Protein 8CQU (pdb70)

Foldseek 3Di:
DVVVLQQQADAFLDFDQDADDPVLVVLLVVLLVPFDDPPSLQFKDKDKDQDLVLQCQLQQLAPHLRVSSSRFRIKIWMKGQCVSDVVRLVRSVRSLVSSQSSLSVVQKHKHKAFQPPGGGPVRHRSQVSNCVSPVPDPRIGTGTMIGMHHHPDGDHGDDCVPPPCLPDAPPDNPHD/DDPQQFDPDADDPVLVVLLVVLLVPFDDDVSLSFKDKDKDQDLVLLVQLQQLAQPRHSLSNRFNIKIWIKGQCVSDVVSLVRSVRSLVSSQVSLVVVQKHKDKAFQVPHAGVVRHRSQVSVCVSPVNDPSIGTGTMIGMHNGCDDDCVVDEPPDVPYD

B-factor: mean 38.45, std 13.47, range [18.89, 110.5]

Nearest PDB structures (foldseek):
  8cqu-assembly1_A  TM=1.006E+00  e=5.888E-38  Bacteroides thetaiotaomicron
  8cqu-assembly1_B  TM=9.631E-01  e=1.155E-28  Bacteroides thetaiotaomicron
  5j6c-assembly1_B  TM=9.805E-01  e=7.944E-24  Clostridioides difficile R20291
  3m5k-assembly1_B  TM=9.342E-01  e=1.193E-17  Parabacteroides distasonis ATCC 8503
  4eo3-assembly1_B  TM=7.767E-01  e=7.429E-12  Thermotoga maritima

Organism: Bacteroides thetaiotaomicron (strain ATCC 29148 / DSM 2079 / JCM 5827 / CCUG 10774 / NCTC 10582 / VPI-5482 / E50) (NCBI:txid226186)

Solvent-accessible surface area: 15435 Å² total; per-residue (Å²): 125,11,48,96,30,6,50,75,23,55,27,2,118,127,26,53,149,93,146,24,75,148,116,26,27,52,22,0,16,83,2,1,8,97,6,72,19,27,114,223,42,27,2,0,26,0,0,4,0,77,60,132,107,54,0,102,57,0,2,91,0,31,128,150,65,0,46,26,0,33,95,1,14,4,0,1,0,0,0,0,43,42,167,40,4,77,1,27,15,2,1,0,0,8,0,0,0,33,0,8,10,40,0,29,86,58,44,1,3,8,4,45,4,14,0,39,89,36,111,16,71,122,50,72,57,0,30,87,46,0,9,63,24,0,93,6,44,147,123,15,70,1,0,0,0,0,0,0,0,36,68,42,80,158,71,165,76,55,82,56,149,122,14,54,102,112,27,16,13,51,40,106,67,52,8,219,275,78,172,137,76,6,54,146,100,149,28,77,139,108,26,21,45,23,0,21,60,1,0,2,10,6,29,19,31,175,180,40,20,2,0,33,0,0,4,0,72,66,123,111,63,0,101,73,0,4,98,0,94,100,133,54,5,49,71,0,30,22,0,22,6,0,2,0,0,0,0,42,44,174,47,11,66,2,22,16,3,3,0,0,8,0,0,3,1,0,28,45,7,0,105,58,52,52,1,3,36,29,49,5,26,1,35,85,68,107,11,81,130,47,78,48,0,24,94,37,0,16,56,31,1,97,9,42,154,132,9,71,1,0,0,0,0,0,0,0,32,124,56,227,53,52,110,124,32,24,22,85,27,48,43,62,30,219

Radius of gyration: 19.74 Å; Cα contacts (8 Å, |Δi|>4): 738; chains: 2; bounding box: 49×61×51 Å

InterPro domains:
  IPR000415 Nitroreductase-like [G3DSA:3.40.109.10] (6-175)
  IPR000415 Nitroreductase-like [SSF55469] (1-171)
  IPR029479 Nitroreductase [PF00881] (8-74)
  IPR050627 Nitroreductase/BluB [PTHR23026] (2-160)

Sequence (334 aa):
NFSELIKNRRSMRKFTDEELTQDEVVALMKAALMSPSSKRSNSWQQFVVVDDKEKLKELSHCKEQASSFIADAALAIVVMADPLASDVWIEDASIASIMIQLQAEDLGLGSCWVQVRERFTATGMPSDEFVHGILDIPLQLQILSVIAIGHKGMERKPFNEEHLQWEKIHINKFGGKRSMRKFTDEELTQDEVVALMKAALMSPSSKRSNSWQFVVVDDKEKLKELSHCKEQASSFIADAALAIVVMADPLASDVWIEDASIASIMIQLQAEDLGLGSCWVQVRERFTATGMPSDEFVHGILDIPLQLQILSVIAIGHKGHLQWEKIHINKFGGK

Structure (mmCIF, N/CA/C/O backbone):
data_8CQU
#
_entry.id   8CQU
#
_cell.length_a   46.009
_cell.length_b   69.426
_cell.length_c   47.790
_cell.angle_alpha   90.000
_cell.angle_beta   98.734
_cell.angle_gamma   90.000
#
_symmetry.space_group_name_H-M   'P 1 21 1'
#
loop_
_entity.id
_entity.type
_entity.pdbx_description
1 polymer 'Putative NADH dehydrogenase/NAD(P)H nitroreductase'
2 non-polymer 'CITRIC ACID'
3 non-polymer 'TERTIARY-BUTYL ALCOHOL'
4 water water
#
loop_
_atom_site.group_PDB
_atom_site.id
_atom_site.type_symbol
_atom_site.label_atom_id
_atom_site.label_alt_id
_atom_site.label_comp_id
_atom_site.label_asym_id
_atom_site.label_entity_id
_atom_site.label_seq_id
_atom_site.pdbx_PDB_ins_code
_atom_site.Cartn_x
_atom_site.Cartn_y
_atom_site.Cartn_z
_atom_site.occupancy
_atom_site.B_iso_or_equiv
_atom_site.auth_seq_id
_atom_site.auth_comp_id
_atom_site.auth_asym_id
_atom_site.auth_atom_id
_atom_site.pdbx_PDB_model_num
ATOM 1 N N . ASN A 1 5 ? -4.740 -20.628 11.111 1.000 83.050 5 ASN A N 1
ATOM 2 C CA . ASN A 1 5 ? -4.129 -19.650 12.052 1.000 77.496 5 ASN A CA 1
ATOM 3 C C . ASN A 1 5 ? -3.389 -18.589 11.224 1.000 72.982 5 ASN A C 1
ATOM 4 O O . ASN A 1 5 ? -4.025 -17.618 10.811 1.000 59.023 5 ASN A O 1
ATOM 15 N N . PHE A 1 6 ? -2.088 -18.816 10.934 1.000 55.354 6 PHE A N 1
ATOM 16 C CA . PHE A 1 6 ? -1.176 -17.739 10.564 1.000 54.119 6 PHE A CA 1
ATOM 17 C C . PHE A 1 6 ? -1.614 -17.126 9.230 1.000 45.805 6 PHE A C 1
ATOM 18 O O . PHE A 1 6 ? -1.707 -15.896 9.093 1.000 45.032 6 PHE A O 1
ATOM 35 N N . SER A 1 7 ? -1.845 -18.046 8.296 1.000 43.737 7 SER A N 1
ATOM 36 C CA . SER A 1 7 ? -2.562 -17.873 7.044 1.000 52.125 7 SER A CA 1
ATOM 37 C C . SER A 1 7 ? -3.702 -16.845 7.117 1.000 53.837 7 SER A C 1
ATOM 38 O O . SER A 1 7 ? -3.777 -16.006 6.238 1.000 48.879 7 SER A O 1
ATOM 46 N N . GLU A 1 8 ? -4.590 -16.912 8.134 1.000 52.649 8 GLU A N 1
ATOM 47 C CA . GLU A 1 8 ? -5.733 -15.998 8.255 1.000 58.516 8 GLU A CA 1
ATOM 48 C C . GLU A 1 8 ? -5.333 -14.727 9.013 1.000 47.151 8 GLU A C 1
ATOM 49 O O . GLU A 1 8 ? -5.893 -13.658 8.773 1.000 49.253 8 GLU A O 1
ATOM 61 N N . LEU A 1 9 ? -4.382 -14.868 9.931 1.000 41.586 9 LEU A N 1
ATOM 62 C CA . LEU A 1 9 ? -3.690 -13.759 10.574 1.000 41.798 9 LEU A CA 1
ATOM 63 C C . LEU A 1 9 ? -3.233 -12.719 9.550 1.000 45.820 9 LEU A C 1
ATOM 64 O O . LEU A 1 9 ? -3.634 -11.562 9.669 1.000 41.367 9 LEU A O 1
ATOM 80 N N . ILE A 1 10 ? -2.411 -13.130 8.568 1.000 39.767 10 ILE A N 1
ATOM 81 C CA . ILE A 1 10 ? -1.833 -12.180 7.594 1.000 43.748 10 ILE A CA 1
ATOM 82 C C . ILE A 1 10 ? -2.825 -11.678 6.531 1.000 45.321 10 ILE A C 1
ATOM 83 O O . ILE A 1 10 ? -2.638 -10.590 5.963 1.000 39.910 10 ILE A O 1
ATOM 99 N N . LYS A 1 11 ? -3.847 -12.506 6.205 1.000 49.210 11 LYS A N 1
ATOM 100 C CA . LYS A 1 11 ? -4.933 -12.107 5.309 1.000 51.151 11 LYS A CA 1
ATOM 101 C C . LYS A 1 11 ? -5.713 -10.937 5.921 1.000 43.607 11 LYS A C 1
ATOM 102 O O . LYS A 1 11 ? -5.964 -9.921 5.272 1.000 43.130 11 LYS A O 1
ATOM 121 N N . ASN A 1 12 ? -6.062 -11.097 7.194 1.000 43.750 12 ASN A N 1
ATOM 122 C CA . ASN A 1 12 ? -6.884 -10.156 7.928 1.000 45.790 12 ASN A CA 1
ATOM 123 C C . ASN A 1 12 ? -6.119 -8.977 8.490 1.000 43.348 12 ASN A C 1
ATOM 124 O O . ASN A 1 12 ? -6.800 -8.053 8.922 1.000 44.967 12 ASN A O 1
ATOM 135 N N . ARG A 1 13 ? -4.769 -9.023 8.591 1.000 47.365 13 ARG A N 1
ATOM 136 C CA . ARG A 1 13 ? -4.017 -7.944 9.217 1.000 45.743 13 ARG A CA 1
ATOM 137 C C . ARG A 1 13 ? -3.993 -6.735 8.269 1.000 43.241 13 ARG A C 1
ATOM 138 O O . ARG A 1 13 ? -3.573 -6.828 7.124 1.000 39.595 13 ARG A O 1
ATOM 159 N N . ARG A 1 14 ? -4.420 -5.581 8.807 1.000 38.263 14 ARG A N 1
ATOM 160 C CA . ARG A 1 14 ? -4.327 -4.296 8.159 1.000 46.194 14 ARG A CA 1
ATOM 161 C C . ARG A 1 14 ? -3.857 -3.232 9.161 1.000 41.335 14 ARG A C 1
ATOM 162 O O . ARG A 1 14 ? -4.204 -3.280 10.305 1.000 40.981 14 ARG A O 1
ATOM 183 N N . SER A 1 15 ? -3.101 -2.236 8.704 1.000 35.934 15 SER A N 1
ATOM 184 C CA . SER A 1 15 ? -2.718 -1.073 9.500 1.000 38.117 15 SER A CA 1
ATOM 185 C C . SER A 1 15 ? -3.951 -0.425 10.110 1.000 37.669 15 SER A C 1
ATOM 186 O O . SER A 1 15 ? -4.921 -0.170 9.383 1.000 36.365 15 SER A O 1
ATOM 194 N N . MET A 1 16 ? -3.917 -0.187 11.434 1.000 35.240 16 MET A N 1
ATOM 195 C CA . MET A 1 16 ? -5.025 0.411 12.131 1.000 34.910 16 MET A CA 1
ATOM 196 C C . MET A 1 16 ? -4.563 1.772 12.641 1.000 38.284 16 MET A C 1
ATOM 197 O O . MET A 1 16 ? -3.567 1.838 13.374 1.000 35.525 16 MET A O 1
ATOM 211 N N . ARG A 1 17 ? -5.258 2.840 12.241 1.000 34.065 17 ARG A N 1
ATOM 212 C CA . ARG A 1 17 ? -4.862 4.191 12.613 1.000 36.887 17 ARG A CA 1
ATOM 213 C C . ARG A 1 17 ? -5.978 4.887 13.373 1.000 40.302 17 ARG A C 1
ATOM 214 O O . ARG A 1 17 ? -5.852 6.072 13.672 1.000 41.512 17 ARG A O 1
ATOM 235 N N . LYS A 1 18 ? -7.081 4.185 13.653 1.000 40.491 18 LYS A N 1
ATOM 236 C CA . LYS A 1 18 ? -8.127 4.739 14.514 1.000 36.865 18 LYS A CA 1
ATOM 237 C C . LYS A 1 18 ? -8.212 3.747 15.642 1.000 35.705 18 LYS A C 1
ATOM 238 O O . LYS A 1 18 ? -8.266 2.549 15.354 1.000 39.187 18 LYS A O 1
ATOM 257 N N . PHE A 1 19 ? -8.304 4.242 16.869 1.000 37.993 19 PHE A N 1
ATOM 258 C CA . PHE A 1 19 ? -8.338 3.367 18.022 1.000 36.409 19 PHE A CA 1
ATOM 259 C C . PHE A 1 19 ? -9.456 3.813 18.929 1.000 38.815 19 PHE A C 1
ATOM 260 O O . PHE A 1 19 ? -9.814 4.993 18.936 1.000 40.050 19 PHE A O 1
ATOM 277 N N . THR A 1 20 ? -9.930 2.874 19.734 1.000 38.604 20 THR A N 1
ATOM 278 C CA . THR A 1 20 ? -10.892 3.196 20.787 1.000 41.118 20 THR A CA 1
ATOM 279 C C . THR A 1 20 ? -10.084 3.601 22.012 1.000 43.182 20 THR A C 1
ATOM 280 O O . THR A 1 20 ? -8.866 3.470 22.065 1.000 36.830 20 THR A O 1
ATOM 291 N N . ASP A 1 21 ? -10.776 4.093 23.015 1.000 45.208 21 ASP A N 1
ATOM 292 C CA . ASP A 1 21 ? -10.153 4.561 24.252 1.000 46.292 21 ASP A CA 1
ATOM 293 C C . ASP A 1 21 ? -9.872 3.398 25.222 1.000 44.055 21 ASP A C 1
ATOM 294 O O . ASP A 1 21 ? -9.379 3.623 26.312 1.000 50.008 21 ASP A O 1
ATOM 303 N N . GLU A 1 22 ? -10.271 2.161 24.910 1.000 45.496 22 GLU A N 1
ATOM 304 C CA . GLU A 1 22 ? -10.070 1.008 25.776 1.000 41.042 22 GLU A CA 1
ATOM 305 C C . GLU A 1 22 ? -8.560 0.821 26.068 1.000 50.046 22 GLU A C 1
ATOM 306 O O . GLU A 1 22 ? -7.689 0.755 25.184 1.000 37.814 22 GLU A O 1
ATOM 318 N N . GLU A 1 23 ? -8.235 0.827 27.357 1.000 49.651 23 GLU A N 1
ATOM 319 C CA . GLU A 1 23 ? -6.939 0.480 27.922 1.000 47.468 23 GLU A CA 1
ATOM 320 C C . GLU A 1 23 ? -6.559 -0.969 27.584 1.000 37.809 23 GLU A C 1
ATOM 321 O O . GLU A 1 23 ? -7.404 -1.873 27.562 1.000 38.718 23 GLU A O 1
ATOM 333 N N . LEU A 1 24 ? -5.260 -1.174 27.340 1.000 37.066 24 LEU A N 1
ATOM 334 C CA . LEU A 1 24 ? -4.680 -2.501 27.266 1.000 39.044 24 LEU A CA 1
ATOM 335 C C . LEU A 1 24 ? -4.572 -3.092 28.664 1.000 39.098 24 LEU A C 1
ATOM 336 O O . LEU A 1 24 ? -4.237 -2.388 29.578 1.000 40.978 24 LEU A O 1
ATOM 352 N N . THR A 1 25 ? -4.767 -4.404 28.770 1.000 35.377 25 THR A N 1
ATOM 353 C CA . THR A 1 25 ? -4.498 -5.114 30.011 1.000 37.108 25 THR A CA 1
ATOM 354 C C . THR A 1 25 ? -2.996 -5.370 30.181 1.000 36.140 25 THR A C 1
ATOM 355 O O . THR A 1 25 ? -2.230 -5.396 29.203 1.000 36.282 25 THR A O 1
ATOM 366 N N . GLN A 1 26 ? -2.558 -5.599 31.418 1.000 37.300 26 GLN A N 1
ATOM 367 C CA . GLN A 1 26 ? -1.190 -6.018 31.664 1.000 37.757 26 GLN A CA 1
ATOM 368 C C . GLN A 1 26 ? -0.878 -7.328 30.927 1.000 38.092 26 GLN A C 1
ATOM 369 O O . GLN A 1 26 ? 0.216 -7.432 30.378 1.000 37.879 26 GLN A O 1
ATOM 383 N N . ASP A 1 27 ? -1.802 -8.298 30.864 1.000 36.243 27 ASP A N 1
ATOM 384 C CA . ASP A 1 27 ? -1.546 -9.501 30.071 1.000 36.742 27 ASP A CA 1
ATOM 385 C C . ASP A 1 27 ? -1.262 -9.200 28.593 1.000 35.090 27 ASP A C 1
ATOM 386 O O . ASP A 1 27 ? -0.456 -9.879 27.966 1.000 33.306 27 ASP A O 1
ATOM 395 N N . GLU A 1 28 ? -1.967 -8.236 27.994 1.000 34.470 28 GLU A N 1
ATOM 396 C CA . GLU A 1 28 ? -1.722 -7.883 26.600 1.000 34.302 28 GLU A CA 1
ATOM 397 C C . GLU A 1 28 ? -0.344 -7.208 26.455 1.000 32.819 28 GLU A C 1
ATOM 398 O O . GLU A 1 28 ? 0.386 -7.491 25.504 1.000 33.660 28 GLU A O 1
ATOM 410 N N . VAL A 1 29 ? -0.053 -6.247 27.333 1.000 35.553 29 VAL A N 1
ATOM 411 C CA . VAL A 1 29 ? 1.189 -5.513 27.306 1.000 34.424 29 VAL A CA 1
ATOM 412 C C . VAL A 1 29 ? 2.355 -6.500 27.415 1.000 32.870 29 VAL A C 1
ATOM 413 O O . VAL A 1 29 ? 3.234 -6.521 26.579 1.000 29.727 29 VAL A O 1
ATOM 426 N N . VAL A 1 30 ? 2.272 -7.429 28.335 1.000 36.715 30 VAL A N 1
ATOM 427 C CA . VAL A 1 30 ? 3.297 -8.459 28.495 1.000 31.470 30 VAL A CA 1
ATOM 428 C C . VAL A 1 30 ? 3.417 -9.320 27.246 1.000 32.119 30 VAL A C 1
ATOM 429 O O . VAL A 1 30 ? 4.530 -9.657 26.867 1.000 33.214 30 VAL A O 1
ATOM 442 N N . ALA A 1 31 ? 2.310 -9.789 26.655 1.000 32.079 31 ALA A N 1
ATOM 443 C CA . ALA A 1 31 ? 2.366 -10.576 25.438 1.000 33.039 31 ALA A CA 1
ATOM 444 C C . ALA A 1 31 ? 3.112 -9.844 24.302 1.000 33.552 31 ALA A C 1
ATOM 445 O O . ALA A 1 31 ? 3.904 -10.451 23.573 1.000 28.330 31 ALA A O 1
ATOM 452 N N . LEU A 1 32 ? 2.843 -8.542 24.154 1.000 32.065 32 LEU A N 1
ATOM 453 C CA . LEU A 1 32 ? 3.484 -7.729 23.135 1.000 29.479 32 LEU A CA 1
ATOM 454 C C . LEU A 1 32 ? 4.983 -7.628 23.450 1.000 27.839 32 LEU A C 1
ATOM 455 O O . LEU A 1 32 ? 5.802 -7.738 22.543 1.000 30.579 32 LEU A O 1
ATOM 471 N N . MET A 1 33 ? 5.318 -7.352 24.723 1.000 28.837 33 MET A N 1
ATOM 472 C CA . MET A 1 33 ? 6.718 -7.258 25.134 1.000 27.711 33 MET A CA 1
ATOM 473 C C . MET A 1 33 ? 7.464 -8.592 24.901 1.000 30.882 33 MET A C 1
ATOM 474 O O . MET A 1 33 ? 8.589 -8.649 24.404 1.000 28.919 33 MET A O 1
ATOM 488 N N . LYS A 1 34 ? 6.821 -9.697 25.218 1.000 30.992 34 LYS A N 1
ATOM 489 C CA . LYS A 1 34 ? 7.400 -11.003 24.942 1.000 30.066 34 LYS A CA 1
ATOM 490 C C . LYS A 1 34 ? 7.585 -11.253 23.459 1.000 29.380 34 LYS A C 1
ATOM 491 O O . LYS A 1 34 ? 8.622 -11.799 23.097 1.000 33.092 34 LYS A O 1
ATOM 510 N N . ALA A 1 35 ? 6.641 -10.831 22.591 1.000 33.136 35 ALA A N 1
ATOM 511 C CA . ALA A 1 35 ? 6.823 -11.021 21.167 1.000 34.252 35 ALA A CA 1
ATOM 512 C C . ALA A 1 35 ? 8.065 -10.287 20.696 1.000 29.627 35 ALA A C 1
ATOM 513 O O . ALA A 1 35 ? 8.770 -10.855 19.883 1.000 31.159 35 ALA A O 1
ATOM 520 N N . ALA A 1 36 ? 8.279 -9.031 21.165 1.000 27.280 36 ALA A N 1
ATOM 521 C CA . ALA A 1 36 ? 9.459 -8.235 20.862 1.000 27.464 36 ALA A CA 1
ATOM 522 C C . ALA A 1 36 ? 10.747 -8.970 21.259 1.000 25.491 36 ALA A C 1
ATOM 523 O O . ALA A 1 36 ? 11.618 -9.211 20.422 1.000 33.364 36 ALA A O 1
ATOM 530 N N . LEU A 1 37 ? 10.770 -9.508 22.466 1.000 28.282 37 LEU A N 1
ATOM 531 C CA . LEU A 1 37 ? 11.972 -10.156 23.012 1.000 28.850 37 LEU A CA 1
ATOM 532 C C . LEU A 1 37 ? 12.229 -11.544 22.406 1.000 30.296 37 LEU A C 1
ATOM 533 O O . LEU A 1 37 ? 13.342 -12.032 22.528 1.000 28.359 37 LEU A O 1
ATOM 549 N N . MET A 1 38 ? 11.201 -12.183 21.852 1.000 33.930 38 MET A N 1
ATOM 550 C CA . MET A 1 38 ? 11.334 -13.502 21.220 1.000 39.474 38 MET A CA 1
ATOM 551 C C . MET A 1 38 ? 11.782 -13.404 19.772 1.000 33.705 38 MET A C 1
ATOM 552 O O . MET A 1 38 ? 11.911 -14.425 19.119 1.000 36.885 38 MET A O 1
ATOM 566 N N . SER A 1 39 ? 11.992 -12.193 19.248 1.000 36.337 39 SER A N 1
ATOM 567 C CA . SER A 1 39 ? 12.318 -12.015 17.831 1.000 36.327 39 SER A CA 1
ATOM 568 C C . SER A 1 39 ? 13.645 -12.698 17.493 1.000 39.718 39 SER A C 1
ATOM 569 O O . SER A 1 39 ? 14.622 -12.545 18.250 1.000 40.183 39 SER A O 1
ATOM 577 N N . PRO A 1 40 ? 13.730 -13.499 16.394 1.000 43.744 40 PRO A N 1
ATOM 578 C CA . PRO A 1 40 ? 15.025 -14.046 15.962 1.000 44.542 40 PRO A CA 1
ATOM 579 C C . PRO A 1 40 ? 15.863 -12.890 15.399 1.000 48.525 40 PRO A C 1
ATOM 580 O O . PRO A 1 40 ? 15.329 -11.973 14.747 1.000 36.427 40 PRO A O 1
ATOM 591 N N . SER A 1 41 ? 17.178 -12.914 15.675 1.000 46.626 41 SER A N 1
ATOM 592 C CA . SER A 1 41 ? 18.088 -11.824 15.310 1.000 52.319 41 SER A CA 1
ATOM 593 C C . SER A 1 41 ? 19.406 -12.430 14.833 1.000 50.179 41 SER A C 1
ATOM 594 O O . SER A 1 41 ? 19.716 -13.563 15.163 1.000 51.089 41 SER A O 1
ATOM 602 N N . SER A 1 42 ? 20.186 -11.660 14.065 1.000 57.456 42 SER A N 1
ATOM 603 C CA . SER A 1 42 ? 21.525 -12.064 13.646 1.000 64.232 42 SER A CA 1
ATOM 604 C C . SER A 1 42 ? 22.391 -12.339 14.887 1.000 57.500 42 SER A C 1
ATOM 605 O O . SER A 1 42 ? 22.257 -11.655 15.926 1.000 55.323 42 SER A O 1
ATOM 613 N N . LYS A 1 43 ? 23.196 -13.410 14.804 1.000 69.654 43 LYS A N 1
ATOM 614 C CA . LYS A 1 43 ? 24.138 -13.813 15.853 1.000 81.435 43 LYS A CA 1
ATOM 615 C C . LYS A 1 43 ? 23.433 -14.293 17.133 1.000 81.407 43 LYS A C 1
ATOM 616 O O . LYS A 1 43 ? 24.127 -14.561 18.107 1.000 90.984 43 LYS A O 1
ATOM 635 N N . ARG A 1 44 ? 22.081 -14.379 17.186 1.000 84.217 44 ARG A N 1
ATOM 636 C CA . ARG A 1 44 ? 21.337 -14.393 18.445 1.000 87.119 44 ARG A CA 1
ATOM 637 C C . ARG A 1 44 ? 21.871 -13.327 19.415 1.000 85.096 44 ARG A C 1
ATOM 638 O O . ARG A 1 44 ? 21.943 -13.555 20.623 1.000 84.778 44 ARG A O 1
ATOM 659 N N . SER A 1 45 ? 22.312 -12.179 18.881 1.000 80.920 45 SER A N 1
ATOM 660 C CA . SER A 1 45 ? 22.949 -11.162 19.704 1.000 80.534 45 SER A CA 1
ATOM 661 C C . SER A 1 45 ? 21.842 -10.308 20.308 1.000 59.679 45 SER A C 1
ATOM 662 O O . SER A 1 45 ? 21.943 -9.897 21.450 1.000 64.044 45 SER A O 1
ATOM 670 N N . ASN A 1 46 ? 20.776 -10.064 19.532 1.000 53.183 46 ASN A N 1
ATOM 671 C CA . ASN A 1 46 ? 19.689 -9.242 19.985 1.000 41.138 46 ASN A CA 1
ATOM 672 C C . ASN A 1 46 ? 20.241 -7.837 20.221 1.000 34.061 46 ASN A C 1
ATOM 673 O O . ASN A 1 46 ? 20.504 -7.413 21.346 1.000 36.227 46 ASN A O 1
ATOM 684 N N . SER A 1 47 ? 20.423 -7.130 19.112 1.000 29.651 47 SER A N 1
ATOM 685 C CA . SER A 1 47 ? 20.857 -5.754 19.118 1.000 30.672 47 SER A CA 1
ATOM 686 C C . SER A 1 47 ? 19.818 -4.773 19.633 1.000 27.526 47 SER A C 1
ATOM 687 O O . SER A 1 47 ? 20.128 -3.556 19.757 1.000 29.057 47 SER A O 1
ATOM 695 N N . TRP A 1 48 ? 18.546 -5.213 19.738 1.000 29.628 48 TRP A N 1
ATOM 696 C CA . TRP A 1 48 ? 17.449 -4.273 19.901 1.000 27.989 48 TRP A CA 1
ATOM 697 C C . TRP A 1 48 ? 17.278 -3.833 21.355 1.000 28.315 48 TRP A C 1
ATOM 698 O O . TRP A 1 48 ? 17.724 -4.494 22.310 1.000 24.679 48 TRP A O 1
ATOM 719 N N A GLN A 1 49 ? 16.583 -2.693 21.472 0.500 26.700 49 GLN A N 1
ATOM 720 N N B GLN A 1 49 ? 16.650 -2.654 21.512 0.500 25.364 49 GLN A N 1
ATOM 721 C CA A GLN A 1 49 ? 16.026 -2.178 22.697 0.500 28.369 49 GLN A CA 1
ATOM 722 C CA B GLN A 1 49 ? 15.993 -2.259 22.741 0.500 26.165 49 GLN A CA 1
ATOM 723 C C A GLN A 1 49 ? 14.624 -1.647 22.397 0.500 27.151 49 GLN A C 1
ATOM 724 C C B GLN A 1 49 ? 14.624 -1.667 22.403 0.500 25.815 49 GLN A C 1
ATOM 725 O O A GLN A 1 49 ? 14.348 -1.256 21.250 0.500 26.711 49 GLN A O 1
ATOM 726 O O B GLN A 1 49 ? 14.363 -1.263 21.255 0.500 25.670 49 GLN A O 1
ATOM 753 N N . PHE A 1 50 ? 13.780 -1.570 23.434 1.000 26.565 50 PHE A N 1
ATOM 754 C CA . PHE A 1 50 ? 12.391 -1.152 23.276 1.000 25.632 50 PHE A CA 1
ATOM 755 C C . PHE A 1 50 ? 12.032 -0.169 24.368 1.000 28.375 50 PHE A C 1
ATOM 756 O O . PHE A 1 50 ? 12.259 -0.482 25.527 1.000 28.416 50 PHE A O 1
ATOM 773 N N . VAL A 1 51 ? 11.418 0.959 23.972 1.000 26.065 51 VAL A N 1
ATOM 774 C CA . VAL A 1 51 ? 10.749 1.819 24.925 1.000 24.282 51 VAL A CA 1
ATOM 775 C C . VAL A 1 51 ? 9.228 1.660 24.728 1.000 24.188 51 VAL A C 1
ATOM 776 O O . VAL A 1 51 ? 8.673 1.960 23.681 1.000 22.753 51 VAL A O 1
ATOM 789 N N . VAL A 1 52 ? 8.526 1.153 25.775 1.000 25.146 52 VAL A N 1
ATOM 790 C CA . VAL A 1 52 ? 7.109 0.924 25.789 1.000 24.978 52 VAL A CA 1
ATOM 791 C C . VAL A 1 52 ? 6.420 2.094 26.490 1.000 25.700 52 VAL A C 1
ATOM 792 O O . VAL A 1 52 ? 6.708 2.378 27.674 1.000 26.951 52 VAL A O 1
ATOM 805 N N . VAL A 1 53 ? 5.630 2.837 25.713 1.000 26.610 53 VAL A N 1
ATOM 806 C CA . VAL A 1 53 ? 5.068 4.127 26.136 1.000 25.399 53 VAL A CA 1
ATOM 807 C C . VAL A 1 53 ? 3.578 3.991 26.307 1.000 25.218 53 VAL A C 1
ATOM 808 O O . VAL A 1 53 ? 2.879 3.636 25.334 1.000 27.853 53 VAL A O 1
ATOM 821 N N . ASP A 1 54 ? 3.087 4.182 27.530 1.000 25.939 54 ASP A N 1
ATOM 822 C CA . ASP A 1 54 ? 1.645 4.302 27.791 1.000 30.161 54 ASP A CA 1
ATOM 823 C C . ASP A 1 54 ? 1.248 5.706 28.270 1.000 30.099 54 ASP A C 1
ATOM 824 O O . ASP A 1 54 ? 0.077 6.015 28.352 1.000 34.659 54 ASP A O 1
ATOM 833 N N . ASP A 1 55 ? 2.214 6.560 28.573 1.000 34.142 55 ASP A N 1
ATOM 834 C CA . ASP A 1 55 ? 1.943 7.889 29.120 1.000 34.716 55 ASP A CA 1
ATOM 835 C C . ASP A 1 55 ? 1.376 8.759 28.002 1.000 33.888 55 ASP A C 1
ATOM 836 O O . ASP A 1 55 ? 1.992 8.947 26.929 1.000 26.497 55 ASP A O 1
ATOM 845 N N . LYS A 1 56 ? 0.159 9.270 28.241 1.000 37.359 56 LYS A N 1
ATOM 846 C CA . LYS A 1 56 ? -0.558 9.991 27.186 1.000 35.711 56 LYS A CA 1
ATOM 847 C C . LYS A 1 56 ? 0.196 11.244 26.749 1.000 32.911 56 LYS A C 1
ATOM 848 O O . LYS A 1 56 ? 0.141 11.588 25.573 1.000 32.924 56 LYS A O 1
ATOM 867 N N . GLU A 1 57 ? 0.827 11.960 27.668 1.000 34.025 57 GLU A N 1
ATOM 868 C CA . GLU A 1 57 ? 1.554 13.160 27.279 1.000 41.424 57 GLU A CA 1
ATOM 869 C C . GLU A 1 57 ? 2.756 12.800 26.352 1.000 40.869 57 GLU A C 1
ATOM 870 O O . GLU A 1 57 ? 3.006 13.445 25.313 1.000 34.205 57 GLU A O 1
ATOM 882 N N . LYS A 1 58 ? 3.450 11.686 26.652 1.000 35.223 58 LYS A N 1
ATOM 883 C CA . LYS A 1 58 ? 4.536 11.199 25.798 1.000 37.205 58 LYS A CA 1
ATOM 884 C C . LYS A 1 58 ? 4.011 10.710 24.440 1.000 35.870 58 LYS A C 1
ATOM 885 O O . LYS A 1 58 ? 4.642 10.944 23.401 1.000 35.839 58 LYS A O 1
ATOM 904 N N . LEU A 1 59 ? 2.840 10.067 24.393 1.000 30.550 59 LEU A N 1
ATOM 905 C CA . LEU A 1 59 ? 2.248 9.684 23.117 1.000 29.948 59 LEU A CA 1
ATOM 906 C C . LEU A 1 59 ? 1.952 10.916 22.277 1.000 28.929 59 LEU A C 1
ATOM 907 O O . LEU A 1 59 ? 2.194 10.935 21.075 1.000 31.249 59 LEU A O 1
ATOM 923 N N . LYS A 1 60 ? 1.448 11.970 22.916 1.000 30.925 60 LYS A N 1
ATOM 924 C CA . LYS A 1 60 ? 1.200 13.224 22.207 1.000 35.954 60 LYS A CA 1
ATOM 925 C C . LYS A 1 60 ? 2.509 13.760 21.623 1.000 34.342 60 LYS A C 1
ATOM 926 O O . LYS A 1 60 ? 2.535 14.173 20.461 1.000 36.401 60 LYS A O 1
ATOM 945 N N . GLU A 1 61 ? 3.594 13.792 22.411 1.000 40.661 61 GLU A N 1
ATOM 946 C CA . GLU A 1 61 ? 4.879 14.283 21.916 1.000 40.550 61 GLU A CA 1
ATOM 947 C C . GLU A 1 61 ? 5.363 13.440 20.725 1.000 39.725 61 GLU A C 1
ATOM 948 O O . GLU A 1 61 ? 5.764 14.001 19.741 1.000 35.706 61 GLU A O 1
ATOM 960 N N . LEU A 1 62 ? 5.320 12.093 20.829 1.000 33.141 62 LEU A N 1
ATOM 961 C CA . LEU A 1 62 ? 5.788 11.186 19.796 1.000 36.657 62 LEU A CA 1
ATOM 962 C C . LEU A 1 62 ? 5.018 11.395 18.498 1.000 33.022 62 LEU A C 1
ATOM 963 O O . LEU A 1 62 ? 5.559 11.196 17.407 1.000 33.660 62 LEU A O 1
ATOM 979 N N . SER A 1 63 ? 3.741 11.758 18.632 1.000 32.052 63 SER A N 1
ATOM 980 C CA . SER A 1 63 ? 2.858 11.944 17.501 1.000 31.198 63 SER A CA 1
ATOM 981 C C . SER A 1 63 ? 3.361 13.076 16.573 1.000 38.349 63 SER A C 1
ATOM 982 O O . SER A 1 63 ? 2.890 13.153 15.437 1.000 41.952 63 SER A O 1
ATOM 990 N N . HIS A 1 64 ? 4.301 13.920 17.040 1.000 36.353 64 HIS A N 1
ATOM 991 C CA . HIS A 1 64 ? 4.941 14.954 16.211 1.000 41.919 64 HIS A CA 1
ATOM 992 C C . HIS A 1 64 ? 6.220 14.476 15.510 1.000 41.562 64 HIS A C 1
ATOM 993 O O . HIS A 1 64 ? 6.957 15.310 14.970 1.000 44.973 64 HIS A O 1
ATOM 1008 N N . CYS A 1 65 ? 6.548 13.167 15.519 1.000 37.929 65 CYS A N 1
ATOM 1009 C CA . CYS A 1 65 ? 7.868 12.774 15.047 1.000 38.297 65 CYS A CA 1
ATOM 1010 C C . CYS A 1 65 ? 7.951 12.876 13.505 1.000 41.362 65 CYS A C 1
ATOM 1011 O O . CYS A 1 65 ? 9.053 12.903 12.961 1.000 47.206 65 CYS A O 1
ATOM 1019 N N . LYS A 1 66 ? 6.797 12.872 12.812 1.000 40.069 66 LYS A N 1
ATOM 1020 C CA . LYS A 1 66 ? 6.650 13.163 11.385 1.000 50.780 66 LYS A CA 1
ATOM 1021 C C . LYS A 1 66 ? 5.390 13.981 11.083 1.000 53.345 66 LYS A C 1
ATOM 1022 O O . LYS A 1 66 ? 4.492 13.419 10.451 1.000 59.954 66 LYS A O 1
ATOM 1041 N N . GLU A 1 67 ? 5.311 15.291 11.407 1.000 71.889 67 GLU A N 1
ATOM 1042 C CA . GLU A 1 67 ? 4.167 16.129 10.982 1.000 81.886 67 GLU A CA 1
ATOM 1043 C C . GLU A 1 67 ? 2.860 15.332 11.244 1.000 82.109 67 GLU A C 1
ATOM 1044 O O . GLU A 1 67 ? 2.557 14.965 12.388 1.000 83.263 67 GLU A O 1
ATOM 1056 N N . GLN A 1 68 ? 2.203 14.861 10.160 1.000 83.058 68 GLN A N 1
ATOM 1057 C CA . GLN A 1 68 ? 0.808 14.429 10.145 1.000 76.130 68 GLN A CA 1
ATOM 1058 C C . GLN A 1 68 ? 0.669 12.927 9.826 1.000 68.287 68 GLN A C 1
ATOM 1059 O O . GLN A 1 68 ? -0.410 12.376 10.026 1.000 80.432 68 GLN A O 1
ATOM 1073 N N . ALA A 1 69 ? 1.694 12.268 9.266 1.000 60.083 69 ALA A N 1
ATOM 1074 C CA . ALA A 1 69 ? 1.756 10.813 9.123 1.000 59.624 69 ALA A CA 1
ATOM 1075 C C . ALA A 1 69 ? 1.637 10.089 10.475 1.000 50.328 69 ALA A C 1
ATOM 1076 O O . ALA A 1 69 ? 1.017 9.025 10.547 1.000 59.384 69 ALA A O 1
ATOM 1083 N N . SER A 1 70 ? 2.204 10.701 11.530 1.000 45.837 70 SER A N 1
ATOM 1084 C CA . SER A 1 70 ? 2.395 10.160 12.875 1.000 46.673 70 SER A CA 1
ATOM 1085 C C . SER A 1 70 ? 1.333 10.624 13.870 1.000 41.255 70 SER A C 1
ATOM 1086 O O . SER A 1 70 ? 1.364 10.164 15.006 1.000 40.646 70 SER A O 1
ATOM 1094 N N . SER A 1 71 ? 0.466 11.574 13.532 1.000 42.966 71 SER A N 1
ATOM 1095 C CA . SER A 1 71 ? -0.286 12.253 14.581 1.000 52.275 71 SER A CA 1
ATOM 1096 C C . SER A 1 71 ? -1.336 11.342 15.275 1.000 43.602 71 SER A C 1
ATOM 1097 O O . SER A 1 71 ? -1.672 11.584 16.421 1.000 43.643 71 SER A O 1
ATOM 1105 N N . PHE A 1 72 ? -1.768 10.236 14.650 1.000 42.521 72 PHE A N 1
ATOM 1106 C CA . PHE A 1 72 ? -2.640 9.232 15.264 1.000 40.185 72 PHE A CA 1
ATOM 1107 C C . PHE A 1 72 ? -1.986 8.421 16.408 1.000 43.990 72 PHE A C 1
ATOM 1108 O O . PHE A 1 72 ? -2.701 7.774 17.155 1.000 43.136 72 PHE A O 1
ATOM 1125 N N . ILE A 1 73 ? -0.657 8.425 16.572 1.000 34.042 73 ILE A N 1
ATOM 1126 C CA . ILE A 1 73 ? 0.044 7.929 17.751 1.000 33.480 73 ILE A CA 1
ATOM 1127 C C . ILE A 1 73 ? -0.560 8.486 19.050 1.000 32.064 73 ILE A C 1
ATOM 1128 O O . ILE A 1 73 ? -0.691 7.754 20.026 1.000 32.467 73 ILE A O 1
ATOM 1144 N N . ALA A 1 74 ? -0.969 9.746 19.064 1.000 33.742 74 ALA A N 1
ATOM 1145 C CA . ALA A 1 74 ? -1.589 10.4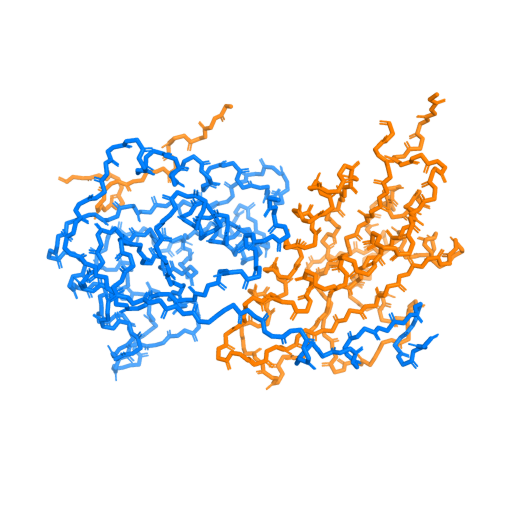00 20.202 1.000 36.147 74 ALA A CA 1
ATOM 1146 C C . ALA A 1 74 ? -2.834 9.661 20.708 1.000 38.481 74 ALA A C 1
ATOM 1147 O O . ALA A 1 74 ? -3.073 9.664 21.889 1.000 38.758 74 ALA A O 1
ATOM 1154 N N . ASP A 1 75 ? -3.587 8.963 19.860 1.000 41.659 75 ASP A N 1
ATOM 1155 C CA . ASP A 1 75 ? -4.795 8.251 20.254 1.000 39.845 75 ASP A CA 1
ATOM 1156 C C . ASP A 1 75 ? -4.548 6.784 20.582 1.000 40.013 75 ASP A C 1
ATOM 1157 O O . ASP A 1 75 ? -5.502 6.067 20.882 1.000 34.938 75 ASP A O 1
ATOM 1166 N N . ALA A 1 76 ? -3.314 6.291 20.443 1.000 35.788 76 ALA A N 1
ATOM 1167 C CA . ALA A 1 76 ? -3.033 4.898 20.724 1.000 35.543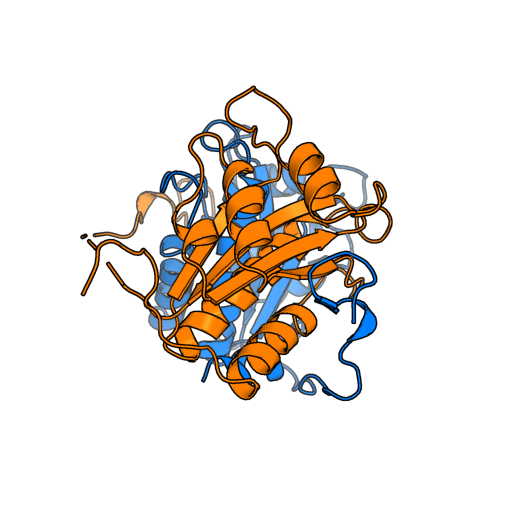 76 ALA A CA 1
ATOM 1168 C C . ALA A 1 76 ? -3.081 4.593 22.231 1.000 33.034 76 ALA A C 1
ATOM 1169 O O . ALA A 1 76 ? -2.998 5.455 23.085 1.000 33.030 76 ALA A O 1
ATOM 1176 N N . ALA A 1 77 ? -3.328 3.326 22.554 1.000 33.687 77 ALA A N 1
ATOM 1177 C CA . ALA A 1 77 ? -3.284 2.842 23.922 1.000 33.241 77 ALA A CA 1
ATOM 1178 C C . ALA A 1 77 ? -1.837 2.653 24.363 1.000 31.101 77 ALA A C 1
ATOM 1179 O O . ALA A 1 77 ? -1.548 2.823 25.527 1.000 26.621 77 ALA A O 1
ATOM 1186 N N . LEU A 1 78 ? -0.958 2.249 23.416 1.000 27.972 78 LEU A N 1
ATOM 1187 C CA . LEU A 1 78 ? 0.436 1.935 23.699 1.000 28.668 78 LEU A CA 1
ATOM 1188 C C . LEU A 1 78 ? 1.250 2.247 22.450 1.000 26.293 78 LEU A C 1
ATOM 1189 O O . LEU A 1 78 ? 0.735 2.051 21.355 1.000 26.880 78 LEU A O 1
ATOM 1205 N N . ALA A 1 79 ? 2.501 2.700 22.626 1.000 24.191 79 ALA A N 1
ATOM 1206 C CA . ALA A 1 79 ? 3.445 2.738 21.525 1.000 26.457 79 ALA A CA 1
ATOM 1207 C C . ALA A 1 79 ? 4.732 2.043 21.960 1.000 33.250 79 ALA A C 1
ATOM 1208 O O . ALA A 1 79 ? 5.222 2.205 23.093 1.000 28.221 79 ALA A O 1
ATOM 1215 N N . ILE A 1 80 ? 5.276 1.216 21.065 1.000 28.694 80 ILE A N 1
ATOM 1216 C CA . ILE A 1 80 ? 6.540 0.568 21.352 1.000 22.474 80 ILE A CA 1
ATOM 1217 C C . ILE A 1 80 ? 7.525 1.120 20.341 1.000 25.435 80 ILE A C 1
ATOM 1218 O O . ILE A 1 80 ? 7.338 0.976 19.113 1.000 24.357 80 ILE A O 1
ATOM 1234 N N . VAL A 1 81 ? 8.560 1.796 20.862 1.000 23.947 81 VAL A N 1
ATOM 1235 C CA . VAL A 1 81 ? 9.595 2.358 20.021 1.000 24.029 81 VAL A CA 1
ATOM 1236 C C . VAL A 1 81 ? 10.698 1.304 19.921 1.000 22.199 81 VAL A C 1
ATOM 1237 O O . VAL A 1 81 ? 11.161 0.820 20.942 1.000 22.801 81 VAL A O 1
ATOM 1250 N N . VAL A 1 82 ? 11.077 0.972 18.690 1.000 23.958 82 VAL A N 1
ATOM 1251 C CA . VAL A 1 82 ? 11.978 -0.123 18.403 1.000 24.951 82 VAL A CA 1
ATOM 1252 C C . VAL A 1 82 ? 13.290 0.522 17.944 1.000 24.464 82 VAL A C 1
ATOM 1253 O O . VAL A 1 82 ? 13.315 1.273 16.965 1.000 25.582 82 VAL A O 1
ATOM 1266 N N . MET A 1 83 ? 14.373 0.189 18.621 1.000 25.712 83 MET A N 1
ATOM 1267 C CA . MET A 1 83 ? 15.700 0.708 18.295 1.000 26.799 83 MET A CA 1
ATOM 1268 C C . MET A 1 83 ? 16.739 -0.393 18.413 1.000 26.412 83 MET A C 1
ATOM 1269 O O . MET A 1 83 ? 16.431 -1.473 18.902 1.000 25.420 83 MET A O 1
ATOM 1283 N N . ALA A 1 84 ? 17.944 -0.119 17.912 1.000 29.414 84 ALA A N 1
ATOM 1284 C CA . ALA A 1 84 ? 18.988 -1.117 17.923 1.000 29.064 84 ALA A CA 1
ATOM 1285 C C . ALA A 1 84 ? 20.361 -0.481 17.931 1.000 30.228 84 ALA A C 1
ATOM 1286 O O . ALA A 1 84 ? 20.537 0.678 17.550 1.000 29.426 84 ALA A O 1
ATOM 1293 N N . ASP A 1 85 ? 21.302 -1.296 18.428 1.000 33.436 85 ASP A N 1
ATOM 1294 C CA . ASP A 1 85 ? 22.695 -0.899 18.625 1.000 36.789 85 ASP A CA 1
ATOM 1295 C C . ASP A 1 85 ? 23.489 -1.283 17.370 1.000 32.926 85 ASP A C 1
ATOM 1296 O O . ASP A 1 85 ? 23.711 -2.471 17.153 1.000 30.660 85 ASP A O 1
ATOM 1305 N N . PRO A 1 86 ? 23.887 -0.312 16.521 1.000 29.197 86 PRO A N 1
ATOM 1306 C CA . PRO A 1 86 ? 24.615 -0.641 15.298 1.000 35.041 86 PRO A CA 1
ATOM 1307 C C . PRO A 1 86 ? 25.990 -1.299 15.514 1.000 42.165 86 PRO A C 1
ATOM 1308 O O . PRO A 1 86 ? 26.464 -2.014 14.637 1.000 38.505 86 PRO A O 1
ATOM 1319 N N . LEU A 1 87 ? 26.565 -1.150 16.709 1.000 34.683 87 LEU A N 1
ATOM 1320 C CA . LEU A 1 87 ? 27.799 -1.808 17.052 1.000 40.307 87 LEU A CA 1
ATOM 1321 C C . LEU A 1 87 ? 27.583 -3.254 17.469 1.000 45.671 87 LEU A C 1
ATOM 1322 O O . LEU A 1 87 ? 28.532 -4.007 17.440 1.000 41.132 87 LEU A O 1
ATOM 1338 N N . ALA A 1 88 ? 26.376 -3.649 17.880 1.000 36.956 88 ALA A N 1
ATOM 1339 C CA . ALA A 1 88 ? 26.102 -5.045 18.181 1.000 36.260 88 ALA A CA 1
ATOM 1340 C C . ALA A 1 88 ? 25.735 -5.809 16.905 1.000 36.216 88 ALA A C 1
ATOM 1341 O O . ALA A 1 88 ? 25.880 -7.029 16.870 1.000 40.003 88 ALA A O 1
ATOM 1348 N N . SER A 1 89 ? 25.301 -5.113 15.838 1.000 35.048 89 SER A N 1
ATOM 1349 C CA . SER A 1 89 ? 24.888 -5.766 14.605 1.000 34.595 89 SER A CA 1
ATOM 1350 C C . SER A 1 89 ? 24.971 -4.809 13.428 1.000 32.993 89 SER A C 1
ATOM 1351 O O . SER A 1 89 ? 24.298 -3.802 13.417 1.000 32.694 89 SER A O 1
ATOM 1359 N N . ASP A 1 90 ? 25.649 -5.239 12.365 1.000 30.811 90 ASP A N 1
ATOM 1360 C CA . ASP A 1 90 ? 25.677 -4.447 11.127 1.000 35.825 90 ASP A CA 1
ATOM 1361 C C . ASP A 1 90 ? 24.358 -4.606 10.355 1.000 31.137 90 ASP A C 1
ATOM 1362 O O . ASP A 1 90 ? 24.077 -3.786 9.494 1.000 35.894 90 ASP A O 1
ATOM 1371 N N . VAL A 1 91 ? 23.509 -5.602 10.724 1.000 27.314 91 VAL A N 1
ATOM 1372 C CA . VAL A 1 91 ? 22.176 -5.753 10.166 1.000 28.428 91 VAL A CA 1
ATOM 1373 C C . VAL A 1 91 ? 21.134 -5.407 11.233 1.000 24.821 91 VAL A C 1
ATOM 1374 O O . VAL A 1 91 ? 20.057 -5.986 11.284 1.000 29.249 91 VAL A O 1
ATOM 1387 N N . TRP A 1 92 ? 21.398 -4.318 11.955 1.000 26.508 92 TRP A N 1
ATOM 1388 C CA . TRP A 1 92 ? 20.452 -3.818 12.946 1.000 27.443 92 TRP A CA 1
ATOM 1389 C C . TRP A 1 92 ? 19.104 -3.445 12.299 1.000 25.225 92 TRP A C 1
ATOM 1390 O O . TRP A 1 92 ? 18.065 -3.528 12.963 1.000 25.031 92 TRP A O 1
ATOM 1411 N N . ILE A 1 93 ? 19.089 -3.028 11.028 1.000 24.091 93 ILE A N 1
ATOM 1412 C CA . ILE A 1 93 ? 17.818 -2.680 10.391 1.000 24.229 93 ILE A CA 1
ATOM 1413 C C . ILE A 1 93 ? 16.922 -3.911 10.292 1.000 30.723 93 ILE A C 1
ATOM 1414 O O . ILE A 1 93 ? 15.774 -3.909 10.721 1.000 28.713 93 ILE A O 1
ATOM 1430 N N . GLU A 1 94 ? 17.474 -4.993 9.765 1.000 26.368 94 GLU A N 1
ATOM 1431 C CA . GLU A 1 94 ? 16.789 -6.267 9.725 1.000 23.726 94 GLU A CA 1
ATOM 1432 C C . GLU A 1 94 ? 16.334 -6.692 11.123 1.000 23.567 94 GLU A C 1
ATOM 1433 O O . GLU A 1 94 ? 15.183 -7.077 11.280 1.000 23.861 94 GLU A O 1
ATOM 1445 N N . ASP A 1 95 ? 17.199 -6.592 12.136 1.000 23.304 95 ASP A N 1
ATOM 1446 C CA . ASP A 1 95 ? 16.863 -7.130 13.445 1.000 26.815 95 ASP A CA 1
ATOM 1447 C C . ASP A 1 95 ? 15.670 -6.342 14.020 1.000 24.151 95 ASP A C 1
ATOM 1448 O O . ASP A 1 95 ? 14.732 -6.952 14.498 1.000 24.222 95 ASP A O 1
ATOM 1457 N N . ALA A 1 96 ? 15.725 -4.989 13.875 1.000 22.661 96 ALA A N 1
ATOM 1458 C CA . ALA A 1 96 ? 14.684 -4.120 14.363 1.000 22.527 96 ALA A CA 1
ATOM 1459 C C . ALA A 1 96 ? 13.361 -4.267 13.604 1.000 25.201 96 ALA A C 1
ATOM 1460 O O . ALA A 1 96 ? 12.276 -4.139 14.162 1.000 25.659 96 ALA A O 1
ATOM 1467 N N . SER A 1 97 ? 13.475 -4.504 12.294 1.000 24.247 97 SER A N 1
ATOM 1468 C CA . SER A 1 97 ? 12.333 -4.744 11.438 1.000 23.469 97 SER A CA 1
ATOM 1469 C C . SER A 1 97 ? 11.584 -5.973 11.901 1.000 20.927 97 SER A C 1
ATOM 1470 O O . SER A 1 97 ? 10.386 -6.000 11.879 1.000 21.597 97 SER A O 1
ATOM 1478 N N . ILE A 1 98 ? 12.347 -7.048 12.099 1.000 21.730 98 ILE A N 1
ATOM 1479 C CA . ILE A 1 98 ? 11.786 -8.315 12.513 1.000 23.236 98 ILE A CA 1
ATOM 1480 C C . ILE A 1 98 ? 11.041 -8.130 13.850 1.000 26.435 98 ILE A C 1
ATOM 1481 O O . ILE A 1 98 ? 9.912 -8.613 13.958 1.000 27.607 98 ILE A O 1
ATOM 1497 N N . ALA A 1 99 ? 11.695 -7.523 14.856 1.000 24.398 99 ALA A N 1
ATOM 1498 C CA . ALA A 1 99 ? 11.017 -7.250 16.131 1.000 23.983 99 ALA A CA 1
ATOM 1499 C C . ALA A 1 99 ? 9.732 -6.435 15.908 1.000 24.856 99 ALA A C 1
ATOM 1500 O O . ALA A 1 99 ? 8.724 -6.749 16.528 1.000 24.351 99 ALA A O 1
ATOM 1507 N N . SER A 1 100 ? 9.775 -5.391 15.060 1.000 27.108 100 SER A N 1
ATOM 1508 C CA . SER A 1 100 ? 8.628 -4.540 14.752 1.000 25.178 100 SER A CA 1
ATOM 1509 C C . SER A 1 100 ? 7.447 -5.378 14.257 1.000 27.511 100 SER A C 1
ATOM 1510 O O . SER A 1 100 ? 6.319 -5.192 14.682 1.000 25.288 100 SER A O 1
ATOM 1518 N N . ILE A 1 101 ? 7.698 -6.264 13.282 1.000 25.280 101 ILE A N 1
ATOM 1519 C CA . ILE A 1 101 ? 6.595 -6.999 12.667 1.000 30.714 101 ILE A CA 1
ATOM 1520 C C . ILE A 1 101 ? 6.092 -8.071 13.643 1.000 30.817 101 ILE A C 1
ATOM 1521 O O . ILE A 1 101 ? 4.905 -8.394 13.660 1.000 28.871 101 ILE A O 1
ATOM 1537 N N . MET A 1 102 ? 6.970 -8.643 14.474 1.000 30.434 102 MET A N 1
ATOM 1538 C CA . MET A 1 102 ? 6.548 -9.632 15.465 1.000 27.032 102 MET A CA 1
ATOM 1539 C C . MET A 1 102 ? 5.592 -8.994 16.479 1.000 25.563 102 MET A C 1
ATOM 1540 O O . MET A 1 102 ? 4.618 -9.616 16.877 1.000 27.521 102 MET A O 1
ATOM 1554 N N . ILE A 1 103 ? 5.836 -7.712 16.837 1.000 25.164 103 ILE A N 1
ATOM 1555 C CA . ILE A 1 103 ? 4.933 -6.981 17.715 1.000 25.076 103 ILE A CA 1
ATOM 1556 C C . ILE A 1 103 ? 3.556 -6.855 17.025 1.000 24.635 103 ILE A C 1
ATOM 1557 O O . ILE A 1 103 ? 2.528 -7.053 17.655 1.000 26.940 103 ILE A O 1
ATOM 1573 N N . GLN A 1 104 ? 3.527 -6.405 15.774 1.000 24.539 104 GLN A N 1
ATOM 1574 C CA . GLN A 1 104 ? 2.292 -6.232 15.033 1.000 26.475 104 GLN A CA 1
ATOM 1575 C C . GLN A 1 104 ? 1.535 -7.536 14.897 1.000 29.413 104 GLN A C 1
ATOM 1576 O O . GLN A 1 104 ? 0.335 -7.557 15.007 1.000 28.543 104 GLN A O 1
ATOM 1590 N N . LEU A 1 105 ? 2.231 -8.612 14.590 1.000 28.526 105 LEU A N 1
ATOM 1591 C CA . LEU A 1 105 ? 1.557 -9.898 14.459 1.000 30.782 105 LEU A CA 1
ATOM 1592 C C . LEU A 1 105 ? 0.977 -10.374 15.802 1.000 36.043 105 LEU A C 1
ATOM 1593 O O . LEU A 1 105 ? -0.165 -10.880 15.830 1.000 36.090 105 LEU A O 1
ATOM 1609 N N . GLN A 1 106 ? 1.694 -10.143 16.911 1.000 31.580 106 GLN A N 1
ATOM 1610 C CA . GLN A 1 106 ? 1.160 -10.431 18.237 1.000 31.441 106 GLN A CA 1
ATOM 1611 C C . GLN A 1 106 ? -0.068 -9.580 18.551 1.000 32.343 106 GLN A C 1
ATOM 1612 O O . GLN A 1 106 ? -1.001 -10.065 19.167 1.000 29.711 106 GLN A O 1
ATOM 1626 N N . ALA A 1 107 ? -0.046 -8.293 18.194 1.000 29.377 107 ALA A N 1
ATOM 1627 C CA . ALA A 1 107 ? -1.204 -7.443 18.380 1.000 29.353 107 ALA A CA 1
ATOM 1628 C C . ALA A 1 107 ? -2.434 -7.987 17.641 1.000 30.663 107 ALA A C 1
ATOM 1629 O O . ALA A 1 107 ? -3.538 -8.036 18.230 1.000 32.295 107 ALA A O 1
ATOM 1636 N N . GLU A 1 108 ? -2.249 -8.411 16.388 0.800 31.528 108 GLU A N 1
ATOM 1637 C CA . GLU A 1 108 ? -3.348 -8.971 15.611 0.800 32.585 108 GLU A CA 1
ATOM 1638 C C . GLU A 1 108 ? -3.899 -10.216 16.315 0.800 31.762 108 GLU A C 1
ATOM 1639 O O . GLU A 1 108 ? -5.109 -10.411 16.437 0.800 32.295 108 GLU A O 1
ATOM 1651 N N . ASP A 1 109 ? -3.014 -11.058 16.805 1.000 38.549 109 ASP A N 1
ATOM 1652 C CA . ASP A 1 109 ? -3.363 -12.284 17.505 1.000 36.944 109 ASP A CA 1
ATOM 1653 C C . ASP A 1 109 ? -4.208 -12.030 18.751 1.000 41.459 109 ASP A C 1
ATOM 1654 O O . ASP A 1 109 ? -5.059 -12.851 19.093 1.000 42.227 109 ASP A O 1
ATOM 1663 N N . LEU A 1 110 ? -3.911 -10.940 19.457 1.000 36.396 110 LEU A N 1
ATOM 1664 C CA . LEU A 1 110 ? -4.659 -10.511 20.627 1.000 37.909 110 LEU A CA 1
ATOM 1665 C C . LEU A 1 110 ? -5.951 -9.806 20.253 1.000 35.668 110 LEU A C 1
ATOM 1666 O O . LEU A 1 110 ? -6.639 -9.403 21.159 1.000 37.282 110 LEU A O 1
ATOM 1682 N N . GLY A 1 111 ? -6.231 -9.562 18.967 1.000 37.839 111 GLY A N 1
ATOM 1683 C CA . GLY A 1 111 ? -7.436 -8.849 18.573 1.000 41.562 111 GLY A CA 1
ATOM 1684 C C . GLY A 1 111 ? -7.266 -7.339 18.677 1.000 38.912 111 GLY A C 1
ATOM 1685 O O . GLY A 1 111 ? -8.244 -6.614 18.622 1.000 38.572 111 GLY A O 1
ATOM 1689 N N . LEU A 1 112 ? -6.015 -6.838 18.753 1.000 35.926 112 LEU A N 1
ATOM 1690 C CA . LEU A 1 112 ? -5.752 -5.408 18.729 1.000 33.398 112 LEU A CA 1
ATOM 1691 C C . LEU A 1 112 ? -5.332 -4.991 17.338 1.000 31.165 112 LEU A C 1
ATOM 1692 O O . LEU A 1 112 ? -5.034 -5.823 16.503 1.000 33.686 112 LEU A O 1
ATOM 1708 N N . GLY A 1 113 ? -5.329 -3.694 17.132 1.000 32.047 113 GLY A N 1
ATOM 1709 C CA . GLY A 1 113 ? -4.819 -3.083 15.931 1.000 31.612 113 GLY A CA 1
ATOM 1710 C C . GLY A 1 113 ? -3.456 -2.459 16.191 1.000 31.809 113 GLY A C 1
ATOM 1711 O O . GLY A 1 113 ? -3.099 -2.227 17.340 1.000 29.080 113 GLY A O 1
ATOM 1715 N N . SER A 1 114 ? -2.715 -2.268 15.109 1.000 29.473 114 SER A N 1
ATOM 1716 C CA . SER A 1 114 ? -1.435 -1.620 15.170 1.000 29.199 114 SER A CA 1
ATOM 1717 C C . SER A 1 114 ? -1.109 -0.965 13.840 1.000 29.098 114 SER A C 1
ATOM 1718 O O . SER A 1 114 ? -1.670 -1.279 12.773 1.000 31.001 114 SER A O 1
ATOM 1726 N N . CYS A 1 115 ? -0.188 -0.035 13.940 1.000 30.998 115 CYS A N 1
ATOM 1727 C CA . CYS A 1 115 ? 0.398 0.619 12.802 1.000 31.110 115 CYS A CA 1
ATOM 1728 C C . CYS A 1 115 ? 1.885 0.869 13.043 1.000 34.376 115 CYS A C 1
ATOM 1729 O O . CYS A 1 115 ? 2.304 1.356 14.096 1.000 27.904 115 CYS A O 1
ATOM 1737 N N . TRP A 1 116 ? 2.680 0.608 11.991 1.000 32.729 116 TRP A N 1
ATOM 1738 C CA . TRP A 1 116 ? 4.1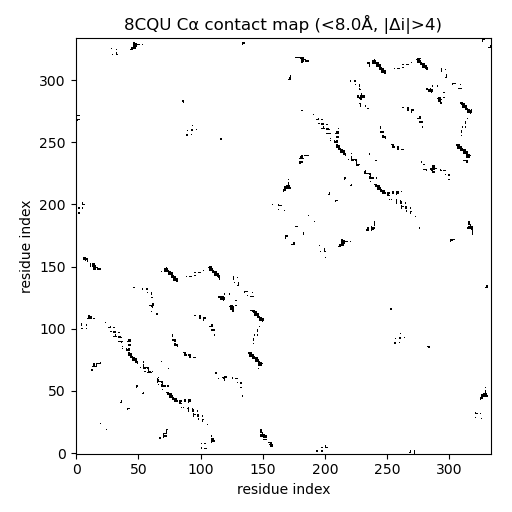16 0.854 12.001 1.000 26.851 116 TRP A CA 1
ATOM 1739 C C . TRP A 1 116 ? 4.315 2.269 11.523 1.000 26.632 116 TRP A C 1
ATOM 1740 O O . TRP A 1 116 ? 3.934 2.594 10.407 1.000 27.950 116 TRP A O 1
ATOM 1761 N N . VAL A 1 117 ? 4.922 3.098 12.369 1.000 25.667 117 VAL A N 1
ATOM 1762 C CA . VAL A 1 117 ? 5.349 4.436 12.017 1.000 27.400 117 VAL A CA 1
ATOM 1763 C C . VAL A 1 117 ? 6.847 4.410 11.808 1.000 27.264 117 VAL A C 1
ATOM 1764 O O . VAL A 1 117 ? 7.601 4.216 12.732 1.000 27.231 117 VAL A O 1
ATOM 1777 N N . GLN A 1 118 ? 7.267 4.605 10.570 1.000 26.983 118 GLN A N 1
ATOM 1778 C CA . GLN A 1 118 ? 8.671 4.588 10.190 1.000 26.557 118 GLN A CA 1
ATOM 1779 C C . GLN A 1 118 ? 9.374 5.815 10.739 1.000 25.685 118 GLN A C 1
ATOM 1780 O O . GLN A 1 118 ? 8.950 6.942 10.522 1.000 33.244 118 GLN A O 1
ATOM 1794 N N . VAL A 1 119 ? 10.499 5.616 11.397 1.000 25.036 119 VAL A N 1
ATOM 1795 C CA . VAL A 1 119 ? 11.328 6.638 11.965 1.000 27.064 119 VAL A CA 1
ATOM 1796 C C . VAL A 1 119 ? 12.631 6.730 11.161 1.000 31.188 119 VAL A C 1
ATOM 1797 O O . VAL A 1 119 ? 13.096 7.855 10.879 1.000 31.236 119 VAL A O 1
ATOM 1810 N N . ARG A 1 120 ? 13.285 5.578 10.912 1.000 28.088 120 ARG A N 1
ATOM 1811 C CA . ARG A 1 120 ? 14.556 5.662 10.211 1.000 31.216 120 ARG A CA 1
ATOM 1812 C C . ARG A 1 120 ? 14.337 6.321 8.832 1.000 25.731 120 ARG A C 1
ATOM 1813 O O . ARG A 1 120 ? 13.396 5.959 8.132 1.000 30.465 120 ARG A O 1
ATOM 1834 N N . GLU A 1 121 ? 15.257 7.196 8.482 1.000 37.589 121 GLU A N 1
ATOM 1835 C CA . GLU A 1 121 ? 15.321 7.989 7.246 1.000 37.130 121 GLU A CA 1
ATOM 1836 C C . GLU A 1 121 ? 14.004 8.747 6.984 1.000 34.637 121 GLU A C 1
ATOM 1837 O O . GLU A 1 121 ? 13.609 8.936 5.844 1.000 31.394 121 GLU A O 1
ATOM 1849 N N . ARG A 1 122 ? 13.354 9.205 8.074 1.000 34.063 122 ARG A N 1
ATOM 1850 C CA . ARG A 1 122 ? 12.212 10.103 8.037 1.000 29.141 122 ARG A CA 1
ATOM 1851 C C . ARG A 1 122 ? 12.604 11.358 8.814 1.000 25.921 122 ARG A C 1
ATOM 1852 O O . ARG A 1 122 ? 13.584 11.374 9.565 1.000 28.630 122 ARG A O 1
ATOM 1873 N N . PHE A 1 123 ? 11.827 12.428 8.597 1.000 27.068 123 PHE A N 1
ATOM 1874 C CA . PHE A 1 123 ? 12.151 13.759 9.112 1.000 27.228 123 PHE A CA 1
ATOM 1875 C C . PHE A 1 123 ? 10.926 14.419 9.723 1.000 30.813 123 PHE A C 1
ATOM 1876 O O . PHE A 1 123 ? 9.815 14.198 9.253 1.000 36.224 123 PHE A O 1
ATOM 1893 N N . THR A 1 124 ? 11.131 15.244 10.734 1.000 31.992 124 THR A N 1
ATOM 1894 C CA . THR A 1 124 ? 10.063 16.070 11.304 1.000 36.55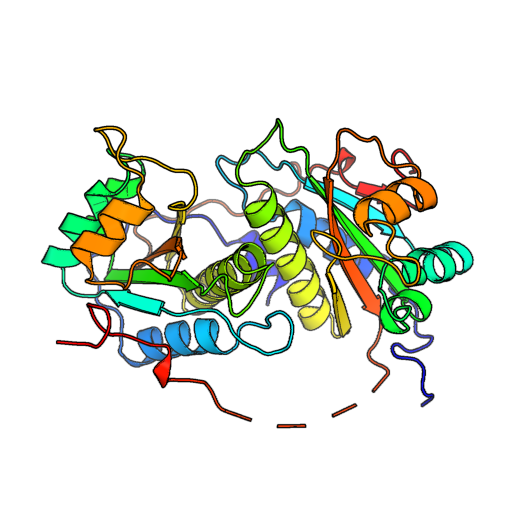5 124 THR A CA 1
ATOM 1895 C C . THR A 1 124 ? 9.703 17.215 10.361 1.000 38.232 124 THR A C 1
ATOM 1896 O O . THR A 1 124 ? 10.321 17.400 9.316 1.000 35.052 124 THR A O 1
ATOM 1907 N N . ALA A 1 125 ? 8.678 17.988 10.760 1.000 44.227 125 ALA A N 1
ATOM 1908 C CA . ALA A 1 125 ? 8.234 19.174 10.018 1.000 49.846 125 ALA A CA 1
ATOM 1909 C C . ALA A 1 125 ? 9.369 20.160 9.725 1.000 45.774 125 ALA A C 1
ATOM 1910 O O . ALA A 1 125 ? 9.269 20.883 8.744 1.000 45.281 125 ALA A O 1
ATOM 1917 N N . THR A 1 126 ? 10.360 20.251 10.619 1.000 38.943 126 THR A N 1
ATOM 1918 C CA . THR A 1 126 ? 11.454 21.216 10.507 1.000 39.761 126 THR A CA 1
ATOM 1919 C C . THR A 1 126 ? 12.707 20.605 9.871 1.000 38.220 126 THR A C 1
ATOM 1920 O O . THR A 1 126 ? 13.733 21.260 9.901 1.000 36.430 126 THR A O 1
ATOM 1931 N N . GLY A 1 127 ? 12.667 19.341 9.393 1.000 33.237 127 GLY A N 1
ATOM 1932 C CA . GLY A 1 127 ? 13.800 18.708 8.722 1.000 32.699 127 GLY A CA 1
ATOM 1933 C C . GLY A 1 127 ? 14.810 18.087 9.685 1.000 32.176 127 GLY A C 1
ATOM 1934 O O . GLY A 1 127 ? 15.839 17.558 9.239 1.000 33.230 127 GLY A O 1
ATOM 1938 N N . MET A 1 128 ? 14.474 18.050 10.972 1.000 32.861 128 MET A N 1
ATOM 1939 C CA . MET A 1 128 ? 15.180 17.270 11.962 1.000 36.250 128 MET A CA 1
ATOM 1940 C C . MET A 1 128 ? 14.937 15.788 11.667 1.000 35.790 128 MET A C 1
ATOM 1941 O O . MET A 1 128 ? 13.803 15.383 11.419 1.000 32.930 128 MET A O 1
ATOM 1955 N N . PRO A 1 129 ? 15.971 14.917 11.723 1.000 33.618 129 PRO A N 1
ATOM 1956 C CA . PRO A 1 129 ? 15.720 13.477 11.609 1.000 30.646 129 PRO A CA 1
ATOM 1957 C C . PRO A 1 129 ? 14.692 13.070 12.677 1.000 31.345 129 PRO A C 1
ATOM 1958 O O . PRO A 1 129 ? 14.789 13.471 13.819 1.000 30.606 129 PRO A O 1
ATOM 1969 N N . SER A 1 130 ? 13.713 12.239 12.313 1.000 34.553 130 SER A N 1
ATOM 1970 C CA . SER A 1 130 ? 12.733 11.778 13.282 1.000 32.933 130 SER A CA 1
ATOM 1971 C C . SER A 1 130 ? 13.418 11.020 14.424 1.000 32.778 130 SER A C 1
ATOM 1972 O O . SER A 1 130 ? 12.954 11.055 15.558 1.000 30.638 130 SER A O 1
ATOM 1980 N N . ASP A 1 131 ? 14.495 10.310 14.100 1.000 34.741 131 ASP A N 1
ATOM 1981 C CA . ASP A 1 131 ? 15.294 9.559 15.063 1.000 37.461 131 ASP A CA 1
ATOM 1982 C C . ASP A 1 131 ? 15.796 10.495 16.168 1.000 32.852 131 ASP A C 1
ATOM 1983 O O . ASP A 1 131 ? 15.670 10.200 17.337 1.000 32.751 131 ASP A O 1
ATOM 1992 N N . GLU A 1 132 ? 16.380 11.625 15.797 1.000 30.448 132 GLU A N 1
ATOM 1993 C CA . GLU A 1 132 ? 16.860 12.619 16.732 1.000 30.167 132 GLU A CA 1
ATOM 1994 C C . GLU A 1 132 ? 15.717 13.196 17.580 1.000 31.300 132 GLU A C 1
ATOM 1995 O O . GLU A 1 132 ? 15.862 13.357 18.797 1.000 31.415 132 GLU A O 1
ATOM 2007 N N . PHE A 1 133 ? 14.552 13.420 16.959 1.000 29.678 133 PHE A N 1
ATOM 2008 C CA . PHE A 1 133 ? 13.414 13.927 17.702 1.000 33.526 133 PHE A CA 1
ATOM 2009 C C . PHE A 1 133 ? 13.021 12.945 18.810 1.000 28.993 133 PHE A C 1
ATOM 2010 O O . PHE A 1 133 ? 12.760 13.313 19.933 1.000 28.827 133 PHE A O 1
ATOM 2027 N N . VAL A 1 134 ? 12.927 11.673 18.456 1.000 29.202 134 VAL A N 1
ATOM 2028 C CA . VAL A 1 134 ? 12.429 10.651 19.376 1.000 29.105 134 VAL A CA 1
ATOM 2029 C C . VAL A 1 134 ? 13.460 10.454 20.504 1.000 28.828 134 VAL A C 1
ATOM 2030 O O . VAL A 1 134 ? 13.093 10.261 21.693 1.000 29.104 134 VAL A O 1
ATOM 2043 N N . HIS A 1 135 ? 14.743 10.490 20.169 1.000 31.019 135 HIS A N 1
ATOM 2044 C CA . HIS A 1 135 ? 15.840 10.424 21.116 1.000 30.639 135 HIS A CA 1
ATOM 2045 C C . HIS A 1 135 ? 15.594 11.463 22.221 1.000 30.834 135 HIS A C 1
ATOM 2046 O O . HIS A 1 135 ? 15.777 11.137 23.397 1.000 32.454 135 HIS A O 1
ATOM 2061 N N . GLY A 1 136 ? 15.282 12.717 21.819 1.000 34.180 136 GLY A N 1
ATOM 2062 C CA . GLY A 1 136 ? 14.986 13.797 22.749 1.000 31.434 136 GLY A CA 1
ATOM 2063 C C . GLY A 1 136 ? 13.752 13.557 23.612 1.000 35.648 136 GLY A C 1
ATOM 2064 O O . GLY A 1 136 ? 13.799 13.855 24.811 1.000 38.844 136 GLY A O 1
ATOM 2068 N N . ILE A 1 137 ? 12.651 13.040 23.033 1.000 33.162 137 ILE A N 1
ATOM 2069 C CA . ILE A 1 137 ? 11.416 12.765 23.794 1.000 36.916 137 ILE A CA 1
ATOM 2070 C C . ILE A 1 137 ? 11.661 11.738 24.905 1.000 33.203 137 ILE A C 1
ATOM 2071 O O . ILE A 1 137 ? 11.120 11.899 25.986 1.000 30.017 137 ILE A O 1
ATOM 2087 N N . LEU A 1 138 ? 12.385 10.630 24.603 1.000 33.014 138 LEU A N 1
ATOM 2088 C CA . LEU A 1 138 ? 12.439 9.479 25.487 1.000 30.421 138 LEU A CA 1
ATOM 2089 C C . LEU A 1 138 ? 13.807 9.265 26.169 1.000 30.754 138 LEU A C 1
ATOM 2090 O O . LEU A 1 138 ? 14.028 8.204 26.752 1.000 31.393 138 LEU A O 1
ATOM 2106 N N . ASP A 1 139 ? 14.707 10.266 26.113 1.000 30.990 139 ASP A N 1
ATOM 2107 C CA . ASP A 1 139 ? 16.053 10.210 26.677 1.000 34.605 139 ASP A CA 1
ATOM 2108 C C . ASP A 1 139 ? 16.855 8.969 26.252 1.000 34.913 139 ASP A C 1
ATOM 2109 O O . ASP A 1 139 ? 17.504 8.321 27.067 1.000 39.246 139 ASP A O 1
ATOM 2118 N N . ILE A 1 140 ? 16.854 8.667 24.963 1.000 32.219 140 ILE A N 1
ATOM 2119 C CA . ILE A 1 140 ? 17.510 7.465 24.451 1.000 32.804 140 ILE A CA 1
ATOM 2120 C C . ILE A 1 140 ? 18.958 7.841 24.102 1.000 36.155 140 ILE A C 1
ATOM 2121 O O . ILE A 1 140 ? 19.178 8.896 23.484 1.000 30.376 140 ILE A O 1
ATOM 2137 N N . PRO A 1 141 ? 19.968 7.011 24.436 1.000 36.263 141 PRO A N 1
ATOM 2138 C CA . PRO A 1 141 ? 21.353 7.363 24.123 1.000 40.696 141 PRO A CA 1
ATOM 2139 C C . PRO A 1 141 ? 21.541 7.433 22.602 1.000 37.726 141 PRO A C 1
ATOM 2140 O O . PRO A 1 141 ? 20.948 6.644 21.874 1.000 30.992 141 PRO A O 1
ATOM 2151 N N . LEU A 1 142 ? 22.393 8.352 22.144 1.000 39.044 142 LEU A N 1
ATOM 2152 C CA . LEU A 1 142 ? 22.535 8.655 20.727 1.000 42.850 142 LEU A CA 1
ATOM 2153 C C . LEU A 1 142 ? 23.186 7.515 19.960 1.000 39.718 142 LEU A C 1
ATOM 2154 O O . LEU A 1 142 ? 22.994 7.423 18.779 1.000 42.532 142 LEU A O 1
ATOM 2170 N N . GLN A 1 143 ? 23.868 6.593 20.631 1.000 45.079 143 GLN A N 1
ATOM 2171 C CA . GLN A 1 143 ? 24.393 5.376 20.015 1.000 46.671 143 GLN A CA 1
ATOM 2172 C C . GLN A 1 143 ? 23.304 4.551 19.312 1.000 50.341 143 GLN A C 1
ATOM 2173 O O . GLN A 1 143 ? 23.527 4.039 18.207 1.000 50.270 143 GLN A O 1
ATOM 2187 N N . LEU A 1 144 ? 22.138 4.390 19.993 1.000 37.751 144 LEU A N 1
ATOM 2188 C CA . LEU A 1 144 ? 21.084 3.504 19.510 1.000 34.482 144 LEU A CA 1
ATOM 2189 C C . LEU A 1 144 ? 20.427 4.211 18.339 1.000 30.577 144 LEU A C 1
ATOM 2190 O O . LEU A 1 144 ? 20.302 5.451 18.367 1.000 29.462 144 LEU A O 1
ATOM 2206 N N . GLN A 1 145 ? 20.111 3.454 17.294 1.000 28.417 145 GLN A N 1
ATOM 2207 C CA . GLN A 1 145 ? 19.338 3.994 16.181 1.000 28.933 145 GLN A CA 1
ATOM 2208 C C . GLN A 1 145 ? 17.884 3.552 16.301 1.000 28.372 145 GLN A C 1
ATOM 2209 O O . GLN A 1 145 ? 17.602 2.345 16.418 1.000 29.839 145 GLN A O 1
ATOM 2223 N N . ILE A 1 146 ? 16.962 4.460 16.062 1.000 26.718 146 ILE A N 1
ATOM 2224 C CA . ILE A 1 146 ? 15.532 4.146 16.110 1.000 27.592 146 ILE A CA 1
ATOM 2225 C C . ILE A 1 146 ? 15.034 3.777 14.725 1.000 30.702 146 ILE A C 1
ATOM 2226 O O . ILE A 1 146 ? 15.183 4.542 13.766 1.000 29.245 146 ILE A O 1
ATOM 2242 N N . LEU A 1 147 ? 14.354 2.629 14.642 1.000 28.500 147 LEU A N 1
ATOM 2243 C CA . LEU A 1 147 ? 13.728 2.195 13.386 1.000 26.067 147 LEU A CA 1
ATOM 2244 C C . LEU A 1 147 ? 12.305 2.727 13.233 1.000 27.250 147 LEU A C 1
ATOM 2245 O O . LEU A 1 147 ? 11.896 3.151 12.141 1.000 28.034 147 LEU A O 1
ATOM 2261 N N . SER A 1 148 ? 11.478 2.514 14.267 1.000 24.932 148 SER A N 1
ATOM 2262 C CA . SER A 1 148 ? 10.033 2.502 14.099 1.000 22.871 148 SER A CA 1
ATOM 2263 C C . SER A 1 148 ? 9.357 2.734 15.451 1.000 24.892 148 SER A C 1
ATOM 2264 O O . SER A 1 148 ? 9.985 2.597 16.504 1.000 24.174 148 SER A O 1
ATOM 2272 N N . VAL A 1 149 ? 8.113 3.192 15.368 1.000 25.917 149 VAL A N 1
ATOM 2273 C CA . VAL A 1 149 ? 7.192 3.274 16.505 1.000 28.273 149 VAL A CA 1
ATOM 2274 C C . VAL A 1 149 ? 6.001 2.430 16.132 1.000 26.775 149 VAL A C 1
ATOM 2275 O O . VAL A 1 149 ? 5.440 2.689 15.066 1.000 26.558 149 VAL A O 1
ATOM 2288 N N . ILE A 1 150 ? 5.677 1.392 16.935 1.000 27.069 150 ILE A N 1
ATOM 2289 C CA . ILE A 1 150 ? 4.460 0.628 16.712 1.000 25.694 150 ILE A CA 1
ATOM 2290 C C . ILE A 1 150 ? 3.380 1.146 17.655 1.000 27.045 150 ILE A C 1
ATOM 2291 O O . ILE A 1 150 ? 3.506 1.021 18.866 1.000 23.898 150 ILE A O 1
ATOM 2307 N N . ALA A 1 151 ? 2.397 1.854 17.083 1.000 27.405 151 ALA A N 1
ATOM 2308 C CA . ALA A 1 151 ? 1.188 2.298 17.744 1.000 28.846 151 ALA A CA 1
ATOM 2309 C C . ALA A 1 151 ? 0.211 1.115 17.839 1.000 30.852 151 ALA A C 1
ATOM 2310 O O . ALA A 1 151 ? -0.072 0.442 16.855 1.000 29.950 151 ALA A O 1
ATOM 2317 N N . ILE A 1 152 ? -0.348 0.887 19.029 1.000 27.813 152 ILE A N 1
ATOM 2318 C CA . ILE A 1 152 ? -1.222 -0.250 19.329 1.000 27.662 152 ILE A CA 1
ATOM 2319 C C . ILE A 1 152 ? -2.479 0.265 20.069 1.000 31.513 152 ILE A C 1
ATOM 2320 O O . ILE A 1 152 ? -2.408 1.179 20.876 1.000 27.565 152 ILE A O 1
ATOM 2336 N N . GLY A 1 153 ? -3.604 -0.412 19.795 1.000 30.362 153 GLY A N 1
ATOM 2337 C CA . GLY A 1 153 ? -4.881 -0.118 20.426 1.000 36.405 153 GLY A CA 1
ATOM 2338 C C . GLY A 1 153 ? -5.982 -1.043 19.930 1.000 32.028 153 GLY A C 1
ATOM 2339 O O . GLY A 1 153 ? -5.839 -1.764 18.900 1.000 33.085 153 GLY A O 1
ATOM 2343 N N . HIS A 1 154 ? -7.097 -0.997 20.688 1.000 34.786 154 HIS A N 1
ATOM 2344 C CA . HIS A 1 154 ? -8.361 -1.534 20.208 1.000 35.396 154 HIS A CA 1
ATOM 2345 C C . HIS A 1 154 ? -8.776 -0.863 18.901 1.000 34.252 154 HIS A C 1
ATOM 2346 O O . HIS A 1 154 ? -8.791 0.359 18.815 1.000 35.442 154 HIS A O 1
ATOM 2361 N N . LYS A 1 155 ? -9.201 -1.693 17.925 1.000 38.075 155 LYS A N 1
ATOM 2362 C CA . LYS A 1 155 ? -9.491 -1.247 16.561 1.000 36.571 155 LYS A CA 1
ATOM 2363 C C . LYS A 1 155 ? -10.753 -0.394 16.523 1.000 38.615 155 LYS A C 1
ATOM 2364 O O . LYS A 1 155 ? -11.755 -0.790 17.080 1.000 39.564 155 LYS A O 1
ATOM 2383 N N . GLY A 1 156 ? -10.669 0.803 15.936 1.000 42.575 156 GLY A N 1
ATOM 2384 C CA . GLY A 1 156 ? -11.765 1.758 15.887 1.000 46.491 156 GLY A CA 1
ATOM 2385 C C . GLY A 1 156 ? -12.606 1.645 14.612 1.000 48.590 156 GLY A C 1
ATOM 2386 O O . GLY A 1 156 ? -13.658 2.250 14.586 1.000 50.061 156 GLY A O 1
ATOM 2390 N N . MET A 1 157 ? -12.129 0.913 13.590 1.000 48.069 157 MET A N 1
ATOM 2391 C CA . MET A 1 157 ? -12.922 0.496 12.447 1.000 53.666 157 MET A CA 1
ATOM 2392 C C . MET A 1 157 ? -12.472 -0.895 11.966 1.000 55.691 157 MET A C 1
ATOM 2393 O O . MET A 1 157 ? -11.474 -1.433 12.432 1.000 49.336 157 MET A O 1
ATOM 2407 N N . GLU A 1 158 ? -13.306 -1.545 11.140 1.000 62.327 158 GLU A N 1
ATOM 2408 C CA . GLU A 1 158 ? -12.950 -2.764 10.423 1.000 62.045 158 GLU A CA 1
ATOM 2409 C C . GLU A 1 158 ? -12.163 -2.349 9.201 1.000 61.102 158 GLU A C 1
ATOM 2410 O O . GLU A 1 158 ? -12.398 -1.276 8.647 1.000 61.369 158 GLU A O 1
ATOM 2422 N N . ARG A 1 159 ? -11.275 -3.231 8.770 1.000 54.498 159 ARG A N 1
ATOM 2423 C CA . ARG A 1 159 ? -10.654 -3.082 7.478 1.000 50.776 159 ARG A CA 1
ATOM 2424 C C . ARG A 1 159 ? -10.850 -4.382 6.706 1.000 49.002 159 ARG A C 1
ATOM 2425 O O . ARG A 1 159 ? -10.960 -5.452 7.282 1.000 46.054 159 ARG A O 1
ATOM 2446 N N . LYS A 1 160 ? -10.845 -4.251 5.385 1.000 47.135 160 LYS A N 1
ATOM 2447 C CA . LYS A 1 160 ? -11.158 -5.343 4.492 1.000 46.135 160 LYS A CA 1
ATOM 2448 C C . LYS A 1 160 ? -9.981 -6.308 4.545 1.000 41.884 160 LYS A C 1
ATOM 2449 O O . LYS A 1 160 ? -8.856 -5.847 4.647 1.000 40.417 160 LYS A O 1
ATOM 2468 N N . PRO A 1 161 ? -10.171 -7.645 4.444 1.000 41.161 161 PRO A N 1
ATOM 2469 C CA . PRO A 1 161 ? -9.024 -8.541 4.291 1.000 37.855 161 PRO A CA 1
ATOM 2470 C C . PRO A 1 161 ? -8.365 -8.295 2.931 1.000 34.960 161 PRO A C 1
ATOM 2471 O O . PRO A 1 161 ? -8.914 -7.634 2.040 1.000 34.416 161 PRO A O 1
ATOM 2482 N N . PHE A 1 162 ? -7.187 -8.885 2.753 1.000 35.708 162 PHE A N 1
ATOM 2483 C CA . PHE A 1 162 ? -6.446 -8.821 1.509 1.000 35.198 162 PHE A CA 1
ATOM 2484 C C . PHE A 1 162 ? -7.220 -9.598 0.438 1.000 36.435 162 PHE A C 1
ATOM 2485 O O . PHE A 1 162 ? -7.576 -10.749 0.649 1.000 36.866 162 PHE A O 1
ATOM 2502 N N . ASN A 1 163 ? -7.463 -8.974 -0.718 1.000 35.340 163 ASN A N 1
ATOM 2503 C CA . ASN A 1 163 ? -8.145 -9.628 -1.824 1.000 34.596 163 ASN A CA 1
ATOM 2504 C C . ASN A 1 163 ? -7.115 -10.319 -2.733 1.000 36.167 163 ASN A C 1
ATOM 2505 O O . ASN A 1 163 ? -6.379 -9.647 -3.429 1.000 37.432 163 ASN A O 1
ATOM 2516 N N . GLU A 1 164 ? -7.137 -11.655 -2.776 1.000 33.367 164 GLU A N 1
ATOM 2517 C CA . GLU A 1 164 ? -6.091 -12.395 -3.446 1.000 34.619 164 GLU A CA 1
ATOM 2518 C C . GLU A 1 164 ? -6.135 -12.213 -4.948 1.000 38.397 164 GLU A C 1
ATOM 2519 O O . GLU A 1 164 ? -5.143 -12.524 -5.624 1.000 35.693 164 GLU A O 1
ATOM 2531 N N . GLU A 1 165 ? -7.222 -11.640 -5.469 1.000 39.108 165 GLU A N 1
ATOM 2532 C CA . GLU A 1 165 ? -7.206 -11.279 -6.880 1.000 43.160 165 GLU A CA 1
ATOM 2533 C C . GLU A 1 165 ? -6.027 -10.355 -7.212 1.000 42.557 165 GLU A C 1
ATOM 2534 O O . GLU A 1 165 ? -5.609 -10.388 -8.371 1.000 39.633 165 GLU A O 1
ATOM 2546 N N . HIS A 1 166 ? -5.541 -9.573 -6.218 1.000 38.813 166 HIS A N 1
ATOM 2547 C CA . HIS A 1 166 ? -4.557 -8.505 -6.382 1.000 45.398 166 HIS A CA 1
ATOM 2548 C C . HIS A 1 166 ? -3.151 -8.946 -5.951 1.000 43.284 166 HIS A C 1
ATOM 2549 O O . HIS A 1 166 ? -2.262 -8.111 -5.841 1.000 39.422 166 HIS A O 1
ATOM 2564 N N . LEU A 1 167 ? -2.947 -10.250 -5.735 1.000 37.129 167 LEU A N 1
ATOM 2565 C CA . LEU A 1 167 ? -1.611 -10.796 -5.546 1.000 37.445 167 LEU A CA 1
ATOM 2566 C C . LEU A 1 167 ? -0.758 -10.483 -6.780 1.000 34.681 167 LEU A C 1
ATOM 2567 O O . LEU A 1 167 ? -1.162 -10.749 -7.887 1.000 34.697 167 LEU A O 1
ATOM 2583 N N . GLN A 1 168 ? 0.472 -10.041 -6.572 1.000 31.686 168 GLN A N 1
ATOM 2584 C CA . GLN A 1 168 ? 1.320 -9.634 -7.685 1.000 33.594 168 GLN A CA 1
ATOM 2585 C C . GLN A 1 168 ? 2.228 -10.797 -8.060 1.000 30.244 168 GLN A C 1
ATOM 2586 O O . GLN A 1 168 ? 3.453 -10.787 -7.741 1.000 27.024 168 GLN A O 1
ATOM 2600 N N . TRP A 1 169 ? 1.638 -11.746 -8.787 1.000 32.116 169 TRP A N 1
ATOM 2601 C CA . TRP A 1 169 ? 2.335 -12.960 -9.202 1.000 37.845 169 TRP A CA 1
ATOM 2602 C C . TRP A 1 169 ? 3.553 -12.723 -10.107 1.000 34.760 169 TRP A C 1
ATOM 2603 O O . TRP A 1 169 ? 4.423 -13.569 -10.132 1.000 30.995 169 TRP A O 1
ATOM 2624 N N . GLU A 1 170 ? 3.600 -11.585 -10.803 1.000 35.541 170 GLU A N 1
ATOM 2625 C CA . GLU A 1 170 ? 4.719 -11.201 -11.641 1.000 34.143 170 GLU A CA 1
ATOM 2626 C C . GLU A 1 170 ? 6.002 -11.017 -10.826 1.000 31.998 170 GLU A C 1
ATOM 2627 O O . GLU A 1 170 ? 7.078 -11.077 -11.402 1.000 33.673 170 GLU A O 1
ATOM 2639 N N . LYS A 1 171 ? 5.907 -10.763 -9.509 1.000 29.857 171 LYS A N 1
ATOM 2640 C CA . LYS A 1 171 ? 7.056 -10.682 -8.620 1.000 28.625 171 LYS A CA 1
ATOM 2641 C C . LYS A 1 171 ? 7.602 -12.034 -8.143 1.000 28.439 171 LYS A C 1
ATOM 2642 O O . LYS A 1 171 ? 8.574 -12.055 -7.372 1.000 31.202 171 LYS A O 1
ATOM 2661 N N . ILE A 1 172 ? 6.997 -13.153 -8.529 1.000 31.217 172 ILE A N 1
ATOM 2662 C CA . ILE A 1 172 ? 7.494 -14.499 -8.273 1.000 29.350 172 ILE A CA 1
ATOM 2663 C C . ILE A 1 172 ? 8.203 -15.015 -9.521 1.000 32.274 172 ILE A C 1
ATOM 2664 O O . ILE A 1 172 ? 7.601 -15.047 -10.592 1.000 33.747 172 ILE A O 1
ATOM 2680 N N . HIS A 1 173 ? 9.455 -15.460 -9.362 1.000 28.085 173 HIS A N 1
ATOM 2681 C CA . HIS A 1 173 ? 10.327 -15.893 -10.431 1.000 29.507 173 HIS A CA 1
ATOM 2682 C C . HIS A 1 173 ? 10.768 -17.306 -10.062 1.000 29.946 173 HIS A C 1
ATOM 2683 O O . HIS A 1 173 ? 11.077 -17.554 -8.914 1.000 30.784 173 HIS A O 1
ATOM 2698 N N . ILE A 1 174 ? 10.759 -18.243 -11.004 1.000 32.195 174 ILE A N 1
ATOM 2699 C CA . ILE A 1 174 ? 11.101 -19.635 -10.717 1.000 30.988 174 ILE A CA 1
ATOM 2700 C C . ILE A 1 174 ? 12.513 -19.885 -11.223 1.000 33.044 174 ILE A C 1
ATOM 2701 O O . ILE A 1 174 ? 12.782 -19.732 -12.424 1.000 34.683 174 ILE A O 1
ATOM 2717 N N . ASN A 1 175 ? 13.429 -20.160 -10.273 1.000 33.052 175 ASN A N 1
ATOM 2718 C CA . ASN A 1 175 ? 14.810 -20.598 -10.435 1.000 32.806 175 ASN A CA 1
ATOM 2719 C C . ASN A 1 175 ? 15.745 -19.484 -10.917 1.000 32.056 175 ASN A C 1
ATOM 2720 O O . ASN A 1 175 ? 16.937 -19.537 -10.618 1.000 34.389 175 ASN A O 1
ATOM 2731 N N . LYS A 1 176 ? 15.231 -18.515 -11.668 1.000 32.775 176 LYS A N 1
ATOM 2732 C CA . LYS A 1 176 ? 16.042 -17.377 -12.065 1.000 29.170 176 LYS A CA 1
ATOM 2733 C C . LYS A 1 176 ? 15.105 -16.237 -12.365 1.000 31.894 176 LYS A C 1
ATOM 2734 O O . LYS A 1 176 ? 13.913 -16.444 -12.558 1.000 30.426 176 LYS A O 1
ATOM 2753 N N . PHE A 1 177 ? 15.646 -15.024 -12.333 1.000 27.543 177 PHE A N 1
ATOM 2754 C CA . PHE A 1 177 ? 14.832 -13.889 -12.647 1.000 31.027 177 PHE A CA 1
ATOM 2755 C C . PHE A 1 177 ? 14.278 -14.042 -14.073 1.000 31.737 177 PHE A C 1
ATOM 2756 O O . PHE A 1 177 ? 14.981 -14.427 -15.029 1.000 30.355 177 PHE A O 1
ATOM 2773 N N . GLY A 1 178 ? 12.965 -13.853 -14.157 1.000 31.270 178 GLY A N 1
ATOM 2774 C CA . GLY A 1 178 ? 12.235 -13.924 -15.395 1.000 33.471 178 GLY A CA 1
ATOM 2775 C C . GLY A 1 178 ? 11.810 -15.358 -15.726 1.000 36.541 178 GLY A C 1
ATOM 2776 O O . GLY A 1 178 ? 11.162 -15.573 -16.764 1.000 34.622 178 GLY A O 1
ATOM 2780 N N . GLY A 1 179 ? 12.111 -16.325 -14.844 1.000 34.868 179 GLY A N 1
ATOM 2781 C CA . GLY A 1 179 ? 11.714 -17.702 -15.106 1.000 39.914 179 GLY A CA 1
ATOM 2782 C C . GLY A 1 179 ? 10.272 -17.916 -14.652 1.000 38.905 179 GLY A C 1
ATOM 2783 O O . GLY A 1 179 ? 9.827 -17.295 -13.682 1.000 32.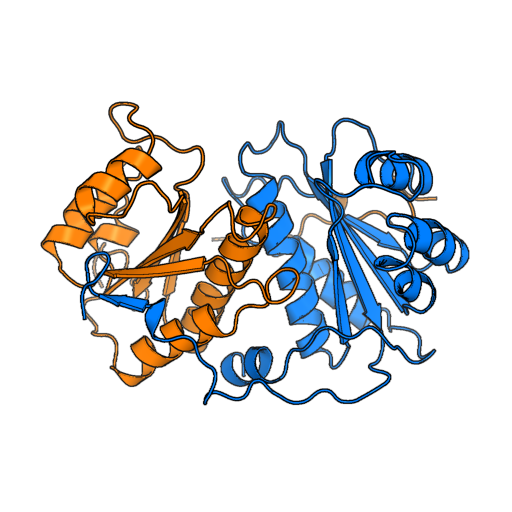518 179 GLY A O 1
ATOM 2787 N N . LYS A 1 180 ? 9.575 -18.839 -15.347 1.000 43.210 180 LYS A N 1
ATOM 2788 C CA . LYS A 1 180 ? 8.182 -19.196 -15.118 1.000 46.562 180 LYS A CA 1
ATOM 2789 C C . LYS A 1 180 ? 8.109 -20.709 -14.880 1.000 55.590 180 LYS A C 1
ATOM 2790 O O . LYS A 1 180 ? 9.150 -21.366 -15.101 1.000 46.499 180 LYS A O 1
ATOM 2810 N N . ARG B 1 14 ? 16.248 -40.705 10.187 1.000 66.071 14 ARG B N 1
ATOM 2811 C CA . ARG B 1 14 ? 16.951 -39.411 10.375 1.000 55.945 14 ARG B CA 1
ATOM 2812 C C . ARG B 1 14 ? 18.256 -39.477 9.563 1.000 53.976 14 ARG B C 1
ATOM 2813 O O . ARG B 1 14 ? 18.782 -40.532 9.160 1.000 48.994 14 ARG B O 1
ATOM 2834 N N . SER B 1 15 ? 18.797 -38.279 9.380 1.000 48.093 15 SER B N 1
ATOM 2835 C CA . SER B 1 15 ? 20.063 -38.031 8.751 1.000 51.093 15 SER B CA 1
ATOM 2836 C C . SER B 1 15 ? 20.573 -36.687 9.283 1.000 46.124 15 SER B C 1
ATOM 2837 O O . SER B 1 15 ? 19.881 -35.983 10.029 1.000 43.573 15 SER B O 1
ATOM 2845 N N . MET B 1 16 ? 21.795 -36.323 8.878 1.000 49.741 16 MET B N 1
ATOM 2846 C CA . MET B 1 16 ? 22.380 -35.027 9.236 1.000 50.561 16 MET B CA 1
ATOM 2847 C C . MET B 1 16 ? 21.774 -33.914 8.394 1.000 48.478 16 MET B C 1
ATOM 2848 O O . MET B 1 16 ? 22.034 -32.754 8.728 1.000 42.559 16 MET B O 1
ATOM 2862 N N . ARG B 1 17 ? 21.004 -34.252 7.325 1.000 43.229 17 ARG B N 1
ATOM 2863 C CA . ARG B 1 17 ? 20.516 -33.187 6.445 1.000 44.164 17 ARG B CA 1
ATOM 2864 C C . ARG B 1 17 ? 19.756 -32.168 7.309 1.000 37.477 17 ARG B C 1
ATOM 2865 O O . ARG B 1 17 ? 19.089 -32.516 8.263 1.000 36.384 17 ARG B O 1
ATOM 2886 N N . LYS B 1 18 ? 19.885 -30.871 7.031 1.000 33.718 18 LYS B N 1
ATOM 2887 C CA . LYS B 1 18 ? 19.118 -29.881 7.781 1.000 36.533 18 LYS B CA 1
ATOM 2888 C C . LYS B 1 18 ? 17.602 -29.977 7.575 1.000 34.557 18 LYS B C 1
ATOM 2889 O O . LYS B 1 18 ? 16.827 -29.583 8.441 1.000 34.730 18 LYS B O 1
ATOM 2908 N N . PHE B 1 19 ? 17.229 -30.491 6.424 1.000 37.221 19 PHE B N 1
ATOM 2909 C CA . PHE B 1 19 ? 15.854 -30.744 6.050 1.000 37.651 19 PHE B CA 1
ATOM 2910 C C . PHE B 1 19 ? 15.819 -32.158 5.489 1.000 39.162 19 PHE B C 1
ATOM 2911 O O . PHE B 1 19 ? 16.753 -32.533 4.794 1.000 38.286 19 PHE B O 1
ATOM 2928 N N . THR B 1 20 ? 14.665 -32.805 5.632 1.000 42.292 20 THR B N 1
ATOM 2929 C CA . THR B 1 20 ? 14.435 -34.158 5.158 1.000 46.300 20 THR B CA 1
ATOM 2930 C C . THR B 1 20 ? 14.275 -34.135 3.643 1.000 49.679 20 THR B C 1
ATOM 2931 O O . THR B 1 20 ? 14.296 -33.075 3.014 1.000 43.830 20 THR B O 1
ATOM 2942 N N . ASP B 1 21 ? 14.241 -35.350 3.090 1.000 53.722 21 ASP B N 1
ATOM 2943 C CA . ASP B 1 21 ? 13.791 -35.698 1.748 1.000 63.778 21 ASP B CA 1
ATOM 2944 C C . ASP B 1 21 ? 12.437 -35.114 1.354 1.000 58.427 21 ASP B C 1
ATOM 2945 O O . ASP B 1 21 ? 12.218 -34.825 0.177 1.000 68.816 21 ASP B O 1
ATOM 2954 N N . GLU B 1 22 ? 11.535 -35.073 2.343 1.000 52.796 22 GLU B N 1
ATOM 2955 C CA . GLU B 1 22 ? 10.097 -34.987 2.145 1.000 66.166 22 GLU B CA 1
ATOM 2956 C C . GLU B 1 22 ? 9.764 -33.734 1.312 1.000 70.830 22 GLU B C 1
ATOM 2957 O O . GLU B 1 22 ? 10.141 -32.593 1.635 1.000 66.033 22 GLU B O 1
ATOM 2969 N N . GLU B 1 23 ? 9.058 -34.001 0.212 1.000 63.565 23 GLU B N 1
ATOM 2970 C CA . GLU B 1 23 ? 8.741 -33.036 -0.821 1.000 55.814 23 GLU B CA 1
ATOM 2971 C C . GLU B 1 23 ? 7.701 -32.050 -0.262 1.000 47.128 23 GLU B C 1
ATOM 2972 O O . GLU B 1 23 ? 6.799 -32.422 0.510 1.000 48.839 23 GLU B O 1
ATOM 2984 N N . LEU B 1 24 ? 7.821 -30.778 -0.630 1.000 42.932 24 LEU B N 1
ATOM 2985 C CA . LEU B 1 24 ? 6.744 -29.808 -0.465 1.000 44.137 24 LEU B CA 1
ATOM 2986 C C . LEU B 1 24 ? 5.596 -30.119 -1.435 1.000 44.202 24 LEU B C 1
ATOM 2987 O O . LEU B 1 24 ? 5.880 -30.387 -2.594 1.000 48.221 24 LEU B O 1
ATOM 3003 N N . THR B 1 25 ? 4.340 -30.005 -0.959 1.000 40.673 25 THR B N 1
ATOM 3004 C CA . THR B 1 25 ? 3.167 -29.998 -1.832 1.000 41.520 25 THR B CA 1
ATOM 3005 C C . THR B 1 25 ? 3.088 -28.662 -2.575 1.000 46.088 25 THR B C 1
ATOM 3006 O O . THR B 1 25 ? 3.517 -27.625 -2.063 1.000 42.319 25 THR B O 1
ATOM 3017 N N . GLN B 1 26 ? 2.487 -28.700 -3.766 1.000 44.469 26 GLN B N 1
ATOM 3018 C CA . GLN B 1 26 ? 2.156 -27.492 -4.500 1.000 46.236 26 GLN B CA 1
ATOM 3019 C C . GLN B 1 26 ? 1.339 -26.510 -3.647 1.000 42.250 26 GLN B C 1
ATOM 3020 O O . GLN B 1 26 ? 1.588 -25.311 -3.693 1.000 39.056 26 GLN B O 1
ATOM 3034 N N . ASP B 1 27 ? 0.365 -27.000 -2.868 1.000 41.654 27 ASP B N 1
ATOM 3035 C CA . ASP B 1 27 ? -0.404 -26.154 -1.967 1.000 40.687 27 ASP B CA 1
ATOM 3036 C C . ASP B 1 27 ? 0.488 -25.389 -0.969 1.000 43.510 27 ASP B C 1
ATOM 3037 O O . ASP B 1 27 ? 0.258 -24.206 -0.702 1.000 43.010 27 ASP B O 1
ATOM 3046 N N . GLU B 1 28 ? 1.492 -26.066 -0.385 1.000 39.987 28 GLU B N 1
ATOM 3047 C CA . GLU B 1 28 ? 2.423 -25.421 0.541 1.000 38.871 28 GLU B CA 1
ATOM 3048 C C . GLU B 1 28 ? 3.270 -24.363 -0.172 1.000 33.152 28 GLU B C 1
ATOM 3049 O O . GLU B 1 28 ? 3.468 -23.278 0.395 1.000 34.613 28 GLU B O 1
ATOM 3061 N N . VAL B 1 29 ? 3.811 -24.714 -1.350 1.000 34.921 29 VAL B N 1
ATOM 3062 C CA . VAL B 1 29 ? 4.649 -23.795 -2.092 1.000 37.223 29 VAL B CA 1
ATOM 3063 C C . VAL B 1 29 ? 3.857 -22.530 -2.412 1.000 34.244 29 VAL B C 1
ATOM 3064 O O . VAL B 1 29 ? 4.291 -21.443 -2.122 1.000 35.943 29 VAL B O 1
ATOM 3077 N N . VAL B 1 30 ? 2.633 -22.687 -2.911 1.000 35.915 30 VAL B N 1
ATOM 3078 C CA . VAL B 1 30 ? 1.755 -21.550 -3.172 1.000 39.728 30 VAL B CA 1
ATOM 3079 C C . VAL B 1 30 ? 1.491 -20.714 -1.903 1.000 32.467 30 VAL B C 1
ATOM 3080 O O . VAL B 1 30 ? 1.468 -19.464 -1.964 1.000 32.194 30 VAL B O 1
ATOM 3093 N N . ALA B 1 31 ? 1.228 -21.384 -0.781 1.000 33.477 31 ALA B N 1
ATOM 3094 C CA . ALA B 1 31 ? 0.971 -20.679 0.468 1.000 37.807 31 ALA B CA 1
ATOM 3095 C C . ALA B 1 31 ? 2.159 -19.791 0.883 1.000 36.297 31 ALA B C 1
ATOM 3096 O O . ALA B 1 31 ? 1.987 -18.632 1.366 1.000 31.570 31 ALA B O 1
ATOM 3103 N N . LEU B 1 32 ? 3.376 -20.293 0.629 1.000 36.495 32 LEU B N 1
ATOM 3104 C CA . LEU B 1 32 ? 4.578 -19.514 0.930 1.000 31.290 32 LEU B CA 1
ATOM 3105 C C . LEU B 1 32 ? 4.685 -18.267 0.064 1.000 31.204 32 LEU B C 1
ATOM 3106 O O . LEU B 1 32 ? 4.967 -17.182 0.606 1.000 32.336 32 LEU B O 1
ATOM 3122 N N . MET B 1 33 ? 4.425 -18.441 -1.229 1.000 30.434 33 MET B N 1
ATOM 3123 C CA . MET B 1 33 ? 4.479 -17.339 -2.177 1.000 31.598 33 MET B CA 1
ATOM 3124 C C . MET B 1 33 ? 3.402 -16.300 -1.835 1.000 34.475 33 MET B C 1
ATOM 3125 O O . MET B 1 33 ? 3.674 -15.120 -1.847 1.000 31.704 33 MET B O 1
ATOM 3139 N N . LYS B 1 34 ? 2.170 -16.749 -1.524 1.000 36.583 34 LYS B N 1
ATOM 3140 C CA . LYS B 1 34 ? 1.139 -15.843 -1.065 1.000 33.900 34 LYS B CA 1
ATOM 3141 C C . LYS B 1 34 ? 1.538 -15.082 0.185 1.000 31.758 34 LYS B C 1
ATOM 3142 O O . LYS B 1 34 ? 1.260 -13.882 0.253 1.000 32.487 34 LYS B O 1
ATOM 3161 N N . ALA B 1 35 ? 2.148 -15.731 1.181 1.000 31.113 35 ALA B N 1
ATOM 3162 C CA . ALA B 1 35 ? 2.554 -14.991 2.364 1.000 32.037 35 ALA B CA 1
ATOM 3163 C C . ALA B 1 35 ? 3.498 -13.844 1.991 1.000 34.352 35 ALA B C 1
ATOM 3164 O O . ALA B 1 35 ? 3.326 -12.756 2.508 1.000 29.744 35 ALA B O 1
ATOM 3171 N N . ALA B 1 36 ? 4.482 -14.108 1.114 1.000 31.923 36 ALA B N 1
ATOM 3172 C CA . ALA B 1 36 ? 5.451 -13.113 0.658 1.000 30.280 36 ALA B CA 1
ATOM 3173 C C . ALA B 1 36 ? 4.708 -11.950 0.020 1.000 28.484 36 ALA B C 1
ATOM 3174 O O . ALA B 1 36 ? 4.885 -10.818 0.453 1.000 32.634 36 ALA B O 1
ATOM 3181 N N . LEU B 1 37 ? 3.800 -12.267 -0.939 1.000 26.906 37 LEU B N 1
ATOM 3182 C CA . LEU B 1 37 ? 3.058 -11.273 -1.702 1.000 30.537 37 LEU B CA 1
ATOM 3183 C C . LEU B 1 37 ? 2.028 -10.500 -0.861 1.000 31.092 37 LEU B C 1
ATOM 3184 O O . LEU B 1 37 ? 1.631 -9.421 -1.279 1.000 30.193 37 LEU B O 1
ATOM 3200 N N . MET B 1 38 ? 1.639 -11.000 0.314 1.000 28.165 38 MET B N 1
ATOM 3201 C CA . MET B 1 38 ? 0.711 -10.274 1.207 1.000 34.503 38 MET B CA 1
ATOM 3202 C C . MET B 1 38 ? 1.435 -9.408 2.240 1.000 35.584 38 MET B C 1
ATOM 3203 O O . MET B 1 38 ? 0.783 -8.859 3.136 1.000 33.622 38 MET B O 1
ATOM 3217 N N . SER B 1 39 ? 2.779 -9.301 2.166 1.000 27.359 39 SER B N 1
ATOM 3218 C CA . SER B 1 39 ? 3.528 -8.600 3.191 1.000 28.577 39 SER B CA 1
ATOM 3219 C C . SER B 1 39 ? 3.173 -7.126 3.193 1.000 29.836 39 SER B C 1
ATOM 3220 O O . SER B 1 39 ? 3.071 -6.543 2.109 1.000 30.740 39 SER B O 1
ATOM 3228 N N . PRO B 1 40 ? 2.966 -6.481 4.364 1.000 29.884 40 PRO B N 1
ATOM 3229 C CA . PRO B 1 40 ? 2.754 -5.023 4.388 1.000 31.666 40 PRO B CA 1
ATOM 3230 C C . PRO B 1 40 ? 4.060 -4.315 4.074 1.000 34.462 40 PRO B C 1
ATOM 3231 O O . PRO B 1 40 ? 5.133 -4.745 4.576 1.000 27.730 40 PRO B O 1
ATOM 3242 N N . SER B 1 41 ? 3.952 -3.238 3.270 1.000 30.891 41 SER B N 1
ATOM 3243 C CA . SER B 1 41 ? 5.109 -2.500 2.786 1.000 33.492 41 SER B CA 1
ATOM 3244 C C . SER B 1 41 ? 4.799 -1.018 2.847 1.000 34.164 41 SER B C 1
ATOM 3245 O O . SER B 1 41 ? 3.639 -0.627 2.839 1.000 33.442 41 SER B O 1
ATOM 3253 N N . SER B 1 42 ? 5.843 -0.214 3.037 1.000 35.102 42 SER B N 1
ATOM 3254 C CA . SER B 1 42 ? 5.699 1.248 3.146 1.000 35.589 42 SER B CA 1
ATOM 3255 C C . SER B 1 42 ? 4.931 1.826 1.948 1.000 31.944 42 SER B C 1
ATOM 3256 O O . SER B 1 42 ? 5.281 1.511 0.819 1.000 32.763 42 SER B O 1
ATOM 3264 N N . LYS B 1 43 ? 3.816 2.534 2.171 1.000 36.900 43 LYS B N 1
ATOM 3265 C CA . LYS B 1 43 ? 2.954 3.107 1.142 1.000 38.046 43 LYS B CA 1
ATOM 3266 C C . LYS B 1 43 ? 2.431 2.072 0.129 1.000 38.179 43 LYS B C 1
ATOM 3267 O O . LYS B 1 43 ? 2.098 2.406 -0.998 1.000 35.553 43 LYS B O 1
ATOM 3286 N N . ARG B 1 44 ? 2.380 0.792 0.505 1.000 32.564 44 ARG B N 1
ATOM 3287 C CA . ARG B 1 44 ? 1.981 -0.267 -0.421 1.000 38.261 44 ARG B CA 1
ATOM 3288 C C . ARG B 1 44 ? 2.843 -0.226 -1.687 1.000 34.392 44 ARG B C 1
ATOM 3289 O O . ARG B 1 44 ? 2.377 -0.580 -2.760 1.000 37.472 44 ARG B O 1
ATOM 3310 N N . SER B 1 45 ? 4.119 0.108 -1.533 1.000 31.682 45 SER B N 1
ATOM 3311 C CA . SER B 1 45 ? 5.026 0.240 -2.661 1.000 34.055 45 SER B CA 1
ATOM 3312 C C . SER B 1 45 ? 5.402 -1.159 -3.180 1.000 37.226 45 SER B C 1
ATOM 3313 O O . SER B 1 45 ? 5.692 -1.343 -4.367 1.000 31.001 45 SER B O 1
ATOM 3321 N N . ASN B 1 46 ? 5.377 -2.148 -2.277 1.000 30.237 46 ASN B N 1
ATOM 3322 C CA . ASN B 1 46 ? 5.682 -3.529 -2.612 1.000 31.001 46 ASN B CA 1
ATOM 3323 C C . ASN B 1 46 ? 6.949 -3.599 -3.476 1.000 28.296 46 ASN B C 1
ATOM 3324 O O . ASN B 1 46 ? 6.872 -4.085 -4.596 1.000 32.907 46 ASN B O 1
ATOM 3335 N N . SER B 1 47 ? 8.057 -3.059 -2.944 1.000 29.621 47 SER B N 1
ATOM 3336 C CA . SER B 1 47 ? 9.320 -2.984 -3.675 1.000 28.219 47 SER B CA 1
ATOM 3337 C C . SER B 1 47 ? 9.971 -4.366 -3.952 1.000 30.860 47 SER B C 1
ATOM 3338 O O . SER B 1 47 ? 10.960 -4.451 -4.685 1.000 28.978 47 SER B O 1
ATOM 3346 N N . TRP B 1 48 ? 9.503 -5.424 -3.272 1.000 27.608 48 TRP B N 1
ATOM 3347 C CA . TRP B 1 48 ? 10.141 -6.716 -3.252 1.000 27.452 48 TRP B CA 1
ATOM 3348 C C . TRP B 1 48 ? 9.854 -7.510 -4.502 1.000 26.714 48 TRP B C 1
ATOM 3349 O O . TRP B 1 48 ? 8.857 -7.288 -5.200 1.000 30.063 48 TRP B O 1
ATOM 3370 N N . GLN B 1 49 ? 10.786 -8.438 -4.775 1.000 27.898 49 GLN B N 1
ATOM 3371 C CA . GLN B 1 49 ? 10.632 -9.543 -5.700 1.000 27.662 49 GLN B CA 1
ATOM 3372 C C . GLN B 1 49 ? 11.275 -10.784 -5.081 1.000 24.686 49 GLN B C 1
ATOM 3373 O O . GLN B 1 49 ? 12.117 -10.688 -4.200 1.000 24.566 49 GLN B O 1
ATOM 3387 N N . PHE B 1 50 ? 10.914 -11.942 -5.632 1.000 25.246 50 PHE B N 1
ATOM 3388 C CA . PHE B 1 50 ? 11.239 -13.227 -5.024 1.000 25.069 50 PHE B CA 1
ATOM 3389 C C . PHE B 1 50 ? 11.677 -14.163 -6.141 1.000 26.427 50 PHE B C 1
ATOM 3390 O O . PHE B 1 50 ? 10.995 -14.273 -7.195 1.000 29.041 50 PHE B O 1
ATOM 3407 N N . VAL B 1 51 ? 12.813 -14.825 -5.907 1.000 23.176 51 VAL B N 1
ATOM 3408 C CA . VAL B 1 51 ? 13.236 -15.937 -6.734 1.000 27.221 51 VAL B CA 1
ATOM 3409 C C . VAL B 1 51 ? 13.085 -17.231 -5.924 1.000 26.463 51 VAL B C 1
ATOM 3410 O O . VAL B 1 51 ? 13.765 -17.424 -4.920 1.000 28.717 51 VAL B O 1
ATOM 3423 N N . VAL B 1 52 ? 12.287 -18.167 -6.442 1.000 26.155 52 VAL B N 1
ATOM 3424 C CA . VAL B 1 52 ? 11.994 -19.437 -5.776 1.000 30.768 52 VAL B CA 1
ATOM 3425 C C . VAL B 1 52 ? 12.842 -20.515 -6.437 1.000 32.621 52 VAL B C 1
ATOM 3426 O O . VAL B 1 52 ? 12.745 -20.732 -7.657 1.000 32.731 52 VAL B O 1
ATOM 3439 N N . VAL B 1 53 ? 13.763 -21.091 -5.657 1.000 32.480 53 VAL B N 1
ATOM 3440 C CA . VAL B 1 53 ? 14.774 -21.987 -6.179 1.000 33.077 53 VAL B CA 1
ATOM 3441 C C . VAL B 1 53 ? 14.482 -23.403 -5.678 1.000 34.333 53 VAL B C 1
ATOM 3442 O O . VAL B 1 53 ? 14.548 -23.624 -4.483 1.000 30.866 53 VAL B O 1
ATOM 3455 N N . ASP B 1 54 ? 14.215 -24.325 -6.601 1.000 37.761 54 ASP B N 1
ATOM 3456 C CA . ASP B 1 54 ? 14.028 -25.754 -6.294 1.000 40.437 54 ASP B CA 1
ATOM 3457 C C . ASP B 1 54 ? 15.059 -26.645 -6.989 1.000 39.669 54 ASP B C 1
ATOM 3458 O O . ASP B 1 54 ? 15.179 -27.807 -6.611 1.000 36.676 54 ASP B O 1
ATOM 3467 N N . ASP B 1 55 ? 15.875 -26.110 -7.913 1.000 42.464 55 ASP B N 1
ATOM 3468 C CA . ASP B 1 55 ? 16.855 -26.937 -8.626 1.000 46.823 55 ASP B CA 1
ATOM 3469 C C . ASP B 1 55 ? 18.005 -27.319 -7.683 1.000 43.553 55 ASP B C 1
ATOM 3470 O O . ASP B 1 55 ? 18.651 -26.466 -7.099 1.000 36.509 55 ASP B O 1
ATOM 3479 N N . LYS B 1 56 ? 18.320 -28.605 -7.560 1.000 44.348 56 LYS B N 1
ATOM 3480 C CA . LYS B 1 56 ? 19.301 -29.054 -6.589 1.000 40.994 56 LYS B CA 1
ATOM 3481 C C . LYS B 1 56 ? 20.697 -28.530 -6.875 1.000 37.637 56 LYS B C 1
ATOM 3482 O O . LYS B 1 56 ? 21.437 -28.222 -5.918 1.000 33.478 56 LYS B O 1
ATOM 3501 N N . GLU B 1 57 ? 21.125 -28.449 -8.152 1.000 35.895 57 GLU B N 1
ATOM 3502 C CA . GLU B 1 57 ? 22.506 -27.974 -8.349 1.000 37.259 57 GLU B CA 1
ATOM 3503 C C . GLU B 1 57 ? 22.540 -26.470 -8.080 1.000 33.903 57 GLU B C 1
ATOM 3504 O O . GLU B 1 57 ? 23.541 -26.021 -7.510 1.000 32.515 57 GLU B O 1
ATOM 3516 N N . LYS B 1 58 ? 21.452 -25.729 -8.371 1.000 35.491 58 LYS B N 1
ATOM 3517 C CA . LYS B 1 58 ? 21.408 -24.300 -8.034 1.000 36.444 58 LYS B CA 1
ATOM 3518 C C . LYS B 1 58 ? 21.385 -24.073 -6.521 1.000 34.321 58 LYS B C 1
ATOM 3519 O O . LYS B 1 58 ? 22.005 -23.141 -6.054 1.000 33.169 58 LYS B O 1
ATOM 3538 N N . LEU B 1 59 ? 20.646 -24.901 -5.748 1.000 32.907 59 LEU B N 1
ATOM 3539 C CA . LEU B 1 59 ? 20.678 -24.804 -4.288 1.000 29.050 59 LEU B CA 1
ATOM 3540 C C . LEU B 1 59 ? 22.083 -25.039 -3.812 1.000 30.667 59 LEU B C 1
ATOM 3541 O O . LEU B 1 59 ? 22.503 -24.301 -2.938 1.000 28.278 59 LEU B O 1
ATOM 3557 N N . LYS B 1 60 ? 22.822 -26.022 -4.378 1.000 29.134 60 LYS B N 1
ATOM 3558 C CA . LYS B 1 60 ? 24.206 -26.208 -3.993 1.000 30.949 60 LYS B CA 1
ATOM 3559 C C . LYS B 1 60 ? 25.053 -24.969 -4.316 1.000 27.578 60 LYS B C 1
ATOM 3560 O O . LYS B 1 60 ? 25.823 -24.543 -3.471 1.000 31.706 60 LYS B O 1
ATOM 3579 N N . GLU B 1 61 ? 24.924 -24.399 -5.508 1.000 29.805 61 GLU B N 1
ATOM 3580 C CA . GLU B 1 61 ? 25.678 -23.180 -5.820 1.000 33.506 61 GLU B CA 1
ATOM 3581 C C . GLU B 1 61 ? 25.285 -22.043 -4.870 1.000 25.627 61 GLU B C 1
ATOM 3582 O O . GLU B 1 61 ? 26.174 -21.426 -4.318 1.000 29.553 61 GLU B O 1
ATOM 3594 N N . LEU B 1 62 ? 23.963 -21.842 -4.689 1.000 27.745 62 LEU B N 1
ATOM 3595 C CA . LEU B 1 62 ? 23.413 -20.735 -3.914 1.000 28.256 62 LEU B CA 1
ATOM 3596 C C . LEU B 1 62 ? 23.918 -20.790 -2.470 1.000 27.880 62 LEU B C 1
ATOM 3597 O O . LEU B 1 62 ? 24.131 -19.763 -1.795 1.000 27.556 62 LEU B O 1
ATOM 3613 N N . SER B 1 63 ? 24.094 -22.017 -1.960 1.000 24.526 63 SER B N 1
ATOM 3614 C CA . SER B 1 63 ? 24.591 -22.245 -0.624 1.000 26.592 63 SER B CA 1
ATOM 3615 C C . SER B 1 63 ? 25.935 -21.579 -0.340 1.000 27.713 63 SER B C 1
ATOM 3616 O O . SER B 1 63 ? 26.159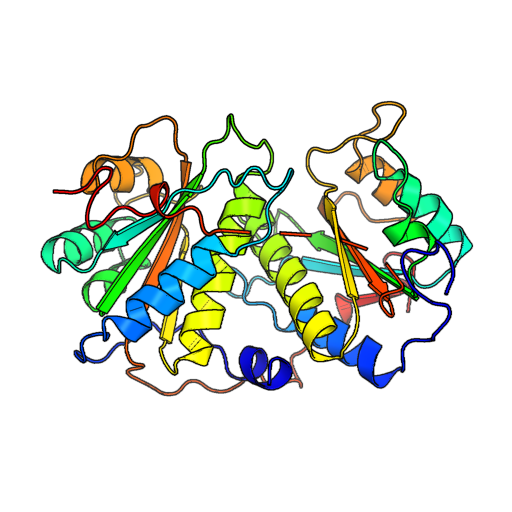 -21.219 0.811 1.000 25.181 63 SER B O 1
ATOM 3624 N N . HIS B 1 64 ? 26.723 -21.239 -1.365 1.000 28.346 64 HIS B N 1
ATOM 3625 C CA . HIS B 1 64 ? 28.004 -20.586 -1.100 1.000 29.144 64 HIS B CA 1
ATOM 3626 C C . HIS B 1 64 ? 27.868 -19.076 -0.963 1.000 30.181 64 HIS B C 1
ATOM 3627 O O . HIS B 1 64 ? 28.883 -18.393 -0.850 1.000 28.660 64 HIS B O 1
ATOM 3642 N N . CYS B 1 65 ? 26.641 -18.554 -0.962 1.000 28.224 65 CYS B N 1
ATOM 3643 C CA . CYS B 1 65 ? 26.430 -17.142 -0.679 1.000 29.871 65 CYS B CA 1
ATOM 3644 C C . CYS B 1 65 ? 26.831 -16.830 0.775 1.000 32.065 65 CYS B C 1
ATOM 3645 O O . CYS B 1 65 ? 27.127 -15.643 1.097 1.000 33.166 65 CYS B O 1
ATOM 3653 N N . LYS B 1 66 ? 26.897 -17.889 1.632 1.000 29.868 66 LYS B N 1
ATOM 3654 C CA . LYS B 1 66 ? 27.244 -17.744 3.056 1.000 31.892 66 LYS B CA 1
ATOM 3655 C C . LYS B 1 66 ? 28.738 -17.982 3.199 1.000 29.998 66 LYS B C 1
ATOM 3656 O O . LYS B 1 66 ? 29.204 -18.986 2.692 1.000 31.526 66 LYS B O 1
ATOM 3675 N N . GLU B 1 67 ? 29.425 -17.181 4.006 1.000 30.007 67 GLU B N 1
ATOM 3676 C CA . GLU B 1 67 ? 30.867 -17.291 4.176 1.000 36.376 67 GLU B CA 1
ATOM 3677 C C . GLU B 1 67 ? 31.330 -18.739 4.363 1.000 38.815 67 GLU B C 1
ATOM 3678 O O . GLU B 1 67 ? 32.152 -19.191 3.564 1.000 34.151 67 GLU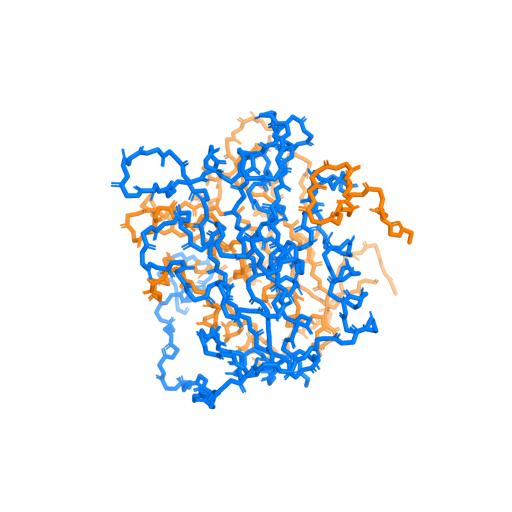 B O 1
ATOM 3690 N N . GLN B 1 68 ? 30.843 -19.435 5.408 1.000 36.670 68 GLN B N 1
ATOM 3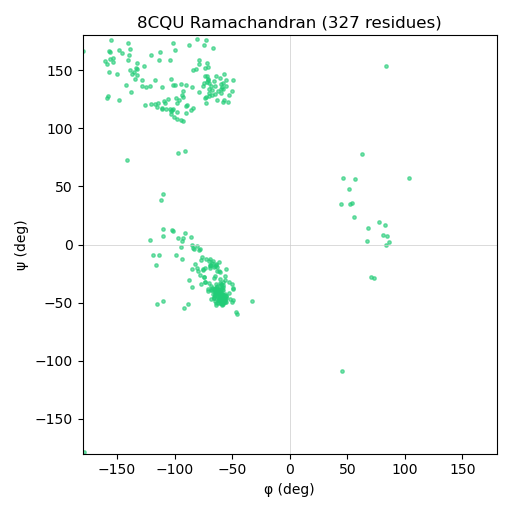691 C CA . GLN B 1 68 ? 30.867 -20.899 5.431 1.000 37.329 68 GLN B CA 1
ATOM 3692 C C . GLN B 1 68 ? 29.547 -21.383 4.803 1.000 33.762 68 GLN B C 1
ATOM 3693 O O . GLN B 1 68 ? 28.480 -21.026 5.277 1.000 34.148 68 GLN B O 1
ATOM 3707 N N . ALA B 1 69 ? 29.621 -22.136 3.693 1.000 31.984 69 ALA B N 1
ATOM 3708 C CA . ALA B 1 69 ? 28.503 -22.469 2.818 1.000 34.007 69 ALA B CA 1
ATOM 3709 C C . ALA B 1 69 ? 27.319 -22.981 3.655 1.000 36.182 69 ALA B C 1
ATOM 3710 O O . ALA B 1 69 ? 27.522 -23.632 4.681 1.000 34.869 69 ALA B O 1
ATOM 3717 N N . SER B 1 70 ? 26.089 -22.615 3.280 1.000 32.747 70 SER B N 1
ATOM 3718 C CA . SER B 1 70 ? 24.928 -22.915 4.119 1.000 33.652 70 SER B CA 1
ATOM 3719 C C . SER B 1 70 ? 24.412 -24.332 3.812 1.000 31.732 70 SER B C 1
ATOM 3720 O O . SER B 1 70 ? 23.808 -24.565 2.734 1.000 28.348 70 SER B O 1
ATOM 3728 N N . SER B 1 71 ? 24.484 -25.240 4.783 1.000 29.558 71 SER B N 1
ATOM 3729 C CA . SER B 1 71 ? 23.895 -26.566 4.516 1.000 32.753 71 SER B CA 1
ATOM 3730 C C . SER B 1 71 ? 22.357 -26.513 4.576 1.000 33.420 71 SER B C 1
ATOM 3731 O O . SER B 1 71 ? 21.684 -27.312 3.944 1.000 32.122 71 SER B O 1
ATOM 3739 N N . PHE B 1 72 ? 21.755 -25.514 5.240 1.000 31.650 72 PHE B N 1
ATOM 3740 C CA . PHE B 1 72 ? 20.315 -25.308 5.142 1.000 31.844 72 PHE B CA 1
ATOM 3741 C C . PHE B 1 72 ? 19.911 -25.045 3.697 1.000 30.065 72 PHE B C 1
ATOM 3742 O O . PHE B 1 72 ? 18.917 -25.631 3.238 1.000 29.796 72 PHE B O 1
ATOM 3759 N N . ILE B 1 73 ? 20.588 -24.084 2.993 1.000 28.925 73 ILE B N 1
ATOM 3760 C CA . ILE B 1 73 ? 20.272 -23.870 1.572 1.000 29.169 73 ILE B CA 1
ATOM 3761 C C . ILE B 1 73 ? 20.505 -25.175 0.762 1.000 27.294 73 ILE B C 1
ATOM 3762 O O . ILE B 1 73 ? 19.675 -25.555 -0.075 1.000 29.477 73 ILE B O 1
ATOM 3778 N N . ALA B 1 74 ? 21.664 -25.766 0.887 1.000 29.421 74 ALA B N 1
ATOM 3779 C CA . ALA B 1 74 ? 22.040 -26.950 0.095 1.000 35.790 74 ALA B CA 1
ATOM 3780 C C . ALA B 1 74 ? 21.068 -28.128 0.284 1.000 37.467 74 ALA B C 1
ATOM 3781 O O . ALA B 1 74 ? 20.732 -28.799 -0.687 1.000 35.213 74 ALA B O 1
ATOM 3788 N N . ASP B 1 75 ? 20.552 -28.302 1.502 1.000 38.128 75 ASP B N 1
ATOM 3789 C CA . ASP B 1 75 ? 19.628 -29.395 1.821 1.000 38.195 75 ASP B CA 1
ATOM 3790 C C . ASP B 1 75 ? 18.155 -29.011 1.693 1.000 34.592 75 ASP B C 1
ATOM 3791 O O . ASP B 1 75 ? 17.327 -29.832 1.978 1.000 31.000 75 ASP B O 1
ATOM 3800 N N . ALA B 1 76 ? 17.809 -27.795 1.254 1.000 32.121 76 ALA B N 1
ATOM 3801 C CA . ALA B 1 76 ? 16.455 -27.308 1.273 1.000 32.736 76 ALA B CA 1
ATOM 3802 C C . ALA B 1 76 ? 15.574 -28.013 0.245 1.000 32.096 76 ALA B C 1
ATOM 3803 O O . ALA B 1 76 ? 16.014 -28.406 -0.839 1.000 32.577 76 ALA B O 1
ATOM 3810 N N . ALA B 1 77 ? 14.284 -28.072 0.549 1.000 32.191 77 ALA B N 1
ATOM 3811 C CA . ALA B 1 77 ? 13.275 -28.426 -0.463 1.000 38.289 77 ALA B CA 1
ATOM 3812 C C . ALA B 1 77 ? 13.117 -27.295 -1.483 1.000 37.856 77 ALA B C 1
ATOM 3813 O O . ALA B 1 77 ? 12.796 -27.532 -2.639 1.000 36.700 77 ALA B O 1
ATOM 3820 N N . LEU B 1 78 ? 13.301 -26.059 -0.985 1.000 39.624 78 LEU B N 1
ATOM 3821 C CA . LEU B 1 78 ? 13.023 -24.821 -1.675 1.000 39.139 78 LEU B CA 1
ATOM 3822 C C . LEU B 1 78 ? 13.897 -23.777 -0.983 1.000 33.641 78 LEU B C 1
ATOM 3823 O O . LEU B 1 78 ? 13.984 -23.770 0.271 1.000 32.510 78 LEU B O 1
ATOM 3839 N N . ALA B 1 79 ? 14.333 -22.773 -1.750 1.000 31.994 79 ALA B N 1
ATOM 3840 C CA . ALA B 1 79 ? 14.840 -21.542 -1.167 1.000 27.383 79 ALA B CA 1
ATOM 3841 C C . ALA B 1 79 ? 14.138 -20.355 -1.802 1.000 29.995 79 ALA B C 1
ATOM 3842 O O . ALA B 1 79 ? 13.893 -20.354 -3.007 1.000 30.951 79 ALA B O 1
ATOM 3849 N N . ILE B 1 80 ? 13.831 -19.339 -0.997 1.000 27.519 80 ILE B N 1
ATOM 3850 C CA . ILE B 1 80 ? 13.221 -18.146 -1.568 1.000 29.076 80 ILE B CA 1
ATOM 3851 C C . ILE B 1 80 ? 14.191 -17.009 -1.323 1.000 27.428 80 ILE B C 1
ATOM 3852 O O . ILE B 1 80 ? 14.520 -16.676 -0.180 1.000 29.601 80 ILE B O 1
ATOM 3868 N N . VAL B 1 81 ? 14.630 -16.398 -2.418 1.000 25.151 81 VAL B N 1
ATOM 3869 C CA . VAL B 1 81 ? 15.590 -15.305 -2.356 1.000 25.015 81 VAL B CA 1
ATOM 3870 C C . VAL B 1 81 ? 14.752 -14.030 -2.405 1.000 23.489 81 VAL B C 1
ATOM 3871 O O . VAL B 1 81 ? 13.938 -13.909 -3.298 1.000 24.817 81 VAL B O 1
ATOM 3884 N N . VAL B 1 82 ? 14.922 -13.176 -1.415 1.000 23.414 82 VAL B N 1
ATOM 3885 C CA . VAL B 1 82 ? 14.141 -11.983 -1.200 1.000 22.500 82 VAL B CA 1
ATOM 3886 C C . VAL B 1 82 ? 15.013 -10.811 -1.607 1.000 22.663 82 VAL B C 1
ATOM 3887 O O . VAL B 1 82 ? 16.165 -10.681 -1.133 1.000 25.497 82 VAL B O 1
ATOM 3900 N N . MET B 1 83 ? 14.472 -10.005 -2.514 1.000 23.831 83 MET B N 1
ATOM 3901 C CA . MET B 1 83 ? 15.195 -8.862 -3.061 1.000 24.726 83 MET B CA 1
ATOM 3902 C C . MET B 1 83 ? 14.216 -7.696 -3.199 1.000 22.478 83 MET B C 1
ATOM 3903 O O . MET B 1 83 ? 13.009 -7.870 -3.110 1.000 23.060 83 MET B O 1
ATOM 3917 N N . ALA B 1 84 ? 14.734 -6.526 -3.560 1.000 28.189 84 ALA B N 1
ATOM 3918 C CA . ALA B 1 84 ? 13.906 -5.344 -3.647 1.000 27.280 84 ALA B CA 1
ATOM 3919 C C . ALA B 1 84 ? 14.548 -4.296 -4.534 1.000 31.913 84 ALA B C 1
ATOM 3920 O O . ALA B 1 84 ? 15.747 -4.285 -4.720 1.000 28.016 84 ALA B O 1
ATOM 3927 N N . ASP B 1 85 ? 13.674 -3.432 -5.079 1.000 28.464 85 ASP B N 1
ATOM 3928 C CA . ASP B 1 85 ? 14.031 -2.320 -5.923 1.000 29.067 85 ASP B CA 1
ATOM 3929 C C . ASP B 1 85 ? 14.162 -1.067 -5.050 1.000 29.455 85 ASP B C 1
ATOM 3930 O O . ASP B 1 85 ? 13.134 -0.545 -4.590 1.000 26.705 85 ASP B O 1
ATOM 3939 N N . PRO B 1 86 ? 15.387 -0.571 -4.793 1.000 27.076 86 PRO B N 1
ATOM 3940 C CA . PRO B 1 86 ? 15.569 0.603 -3.952 1.000 32.608 86 PRO B CA 1
ATOM 3941 C C . PRO B 1 86 ? 14.962 1.888 -4.495 1.000 36.319 86 PRO B C 1
ATOM 3942 O O . PRO B 1 86 ? 14.713 2.763 -3.681 1.000 36.423 86 PRO B O 1
ATOM 3953 N N . LEU B 1 87 ? 14.642 1.972 -5.812 1.000 32.136 87 LEU B N 1
ATOM 3954 C CA . LEU B 1 87 ? 13.993 3.142 -6.350 1.000 35.498 87 LEU B CA 1
ATOM 3955 C C . LEU B 1 87 ? 12.506 3.141 -6.061 1.000 36.182 87 LEU B C 1
ATOM 3956 O O . LEU B 1 87 ? 11.884 4.195 -6.092 1.000 37.908 87 LEU B O 1
ATOM 3972 N N . ALA B 1 88 ? 11.907 1.971 -5.808 1.000 30.716 88 ALA B N 1
ATOM 3973 C CA . ALA B 1 88 ? 10.515 1.877 -5.425 1.000 31.806 88 ALA B CA 1
ATOM 3974 C C . ALA B 1 88 ? 10.331 2.256 -3.946 1.000 32.516 88 ALA B C 1
ATOM 3975 O O . ALA B 1 88 ? 9.192 2.559 -3.560 1.000 34.311 88 ALA B O 1
ATOM 3982 N N . SER B 1 89 ? 11.380 2.096 -3.077 1.000 32.500 89 SER B N 1
ATOM 3983 C CA . SER B 1 89 ? 11.254 2.330 -1.644 1.000 30.090 89 SER B CA 1
ATOM 3984 C C . SER B 1 89 ? 12.615 2.591 -1.008 1.000 29.137 89 SER B C 1
ATOM 3985 O O . SER B 1 89 ? 13.475 1.744 -1.041 1.000 28.284 89 SER B O 1
ATOM 3993 N N . ASP B 1 90 ? 12.759 3.706 -0.285 1.000 28.228 90 ASP B N 1
ATOM 3994 C CA . ASP B 1 90 ? 13.962 3.970 0.510 1.000 33.853 90 ASP B CA 1
ATOM 3995 C C . ASP B 1 90 ? 14.038 3.095 1.775 1.000 30.132 90 ASP B C 1
ATOM 3996 O O . ASP B 1 90 ? 15.076 2.984 2.422 1.000 29.373 90 ASP B O 1
ATOM 4005 N N . VAL B 1 91 ? 12.942 2.432 2.134 1.000 25.755 91 VAL B N 1
ATOM 4006 C CA . VAL B 1 91 ? 12.914 1.507 3.254 1.000 23.532 91 VAL B CA 1
ATOM 4007 C C . VAL B 1 91 ? 12.727 0.077 2.729 1.000 24.338 91 VAL B C 1
ATOM 4008 O O . VAL B 1 91 ? 12.104 -0.764 3.361 1.000 22.267 91 VAL B O 1
ATOM 4021 N N . TRP B 1 92 ? 13.369 -0.205 1.606 1.000 23.294 92 TRP B N 1
ATOM 4022 C CA . TRP B 1 92 ? 13.366 -1.529 1.010 1.000 25.868 92 TRP B CA 1
ATOM 4023 C C . TRP B 1 92 ? 13.913 -2.596 1.961 1.000 22.184 92 TRP B C 1
ATOM 4024 O O . TRP B 1 92 ? 13.430 -3.714 1.929 1.000 23.201 92 TRP B O 1
ATOM 4045 N N . ILE B 1 93 ? 14.872 -2.262 2.828 1.000 22.358 93 ILE B N 1
ATOM 4046 C CA . ILE B 1 93 ? 15.393 -3.214 3.760 1.000 23.695 93 ILE B CA 1
ATOM 4047 C C . ILE B 1 93 ? 14.304 -3.649 4.733 1.000 25.514 93 ILE B C 1
ATOM 4048 O O . ILE B 1 93 ? 14.105 -4.843 4.988 1.000 21.911 93 ILE B O 1
ATOM 4064 N N . GLU B 1 94 ? 13.662 -2.675 5.335 1.000 18.892 94 GLU B N 1
ATOM 4065 C CA . GLU B 1 94 ? 12.505 -2.943 6.208 1.000 25.624 94 GLU B CA 1
ATOM 4066 C C . GLU B 1 94 ? 11.441 -3.814 5.521 1.000 26.207 94 GLU B C 1
ATOM 4067 O O . GLU B 1 94 ? 11.026 -4.834 6.082 1.000 24.175 94 GLU B O 1
ATOM 4079 N N . ASP B 1 95 ? 11.083 -3.478 4.298 1.000 21.808 95 ASP B N 1
ATOM 4080 C CA . ASP B 1 95 ? 10.020 -4.129 3.551 1.000 24.023 95 ASP B CA 1
ATOM 4081 C C . ASP B 1 95 ? 10.454 -5.580 3.250 1.000 23.837 95 ASP B C 1
ATOM 4082 O O . ASP B 1 95 ? 9.689 -6.495 3.380 1.000 22.256 95 ASP B O 1
ATOM 4091 N N . ALA B 1 96 ? 11.690 -5.803 2.859 1.000 24.705 96 ALA B N 1
ATOM 4092 C CA . ALA B 1 96 ? 12.168 -7.144 2.531 1.000 27.210 96 ALA B CA 1
ATOM 4093 C C . ALA B 1 96 ? 12.306 -8.025 3.768 1.000 24.154 96 ALA B C 1
ATOM 4094 O O . ALA B 1 96 ? 12.181 -9.289 3.719 1.000 25.169 96 ALA B O 1
ATOM 4101 N N . SER B 1 97 ? 12.766 -7.409 4.844 1.000 22.681 97 SER B N 1
ATOM 4102 C CA . SER B 1 97 ? 12.847 -8.096 6.131 1.000 26.696 97 SER B CA 1
ATOM 4103 C C . SER B 1 97 ? 11.474 -8.600 6.580 1.000 27.146 97 SER B C 1
ATOM 4104 O O . SER B 1 97 ? 11.348 -9.706 7.098 1.000 25.314 97 SER B O 1
ATOM 4112 N N . ILE B 1 98 ? 10.466 -7.719 6.464 1.000 24.299 98 ILE B N 1
ATOM 4113 C CA . ILE B 1 98 ? 9.075 -8.076 6.766 1.000 26.936 98 ILE B CA 1
ATOM 4114 C C . ILE B 1 98 ? 8.660 -9.270 5.925 1.000 28.385 98 ILE B C 1
ATOM 4115 O O . ILE B 1 98 ? 8.075 -10.208 6.451 1.000 24.835 98 ILE B O 1
ATOM 4131 N N . ALA B 1 99 ? 8.924 -9.200 4.611 1.000 25.389 99 ALA B N 1
ATOM 4132 C CA . ALA B 1 99 ? 8.512 -10.264 3.712 1.000 24.342 99 ALA B CA 1
ATOM 4133 C C . ALA B 1 99 ? 9.235 -11.578 4.084 1.000 23.773 99 ALA B C 1
ATOM 4134 O O . ALA B 1 99 ? 8.601 -12.609 4.065 1.000 28.256 99 ALA B O 1
ATOM 4141 N N . SER B 1 100 ? 10.500 -11.507 4.520 1.000 22.672 100 SER B N 1
ATOM 4142 C CA . SER B 1 100 ? 11.306 -12.655 4.923 1.000 25.942 100 SER B CA 1
ATOM 4143 C C . SER B 1 100 ? 10.676 -13.372 6.092 1.000 25.763 100 SER B C 1
ATOM 4144 O O . SER B 1 100 ? 10.619 -14.588 6.149 1.000 24.756 100 SER B O 1
ATOM 4152 N N . ILE B 1 101 ? 10.292 -12.584 7.086 1.000 24.997 101 ILE B N 1
ATOM 4153 C CA . ILE B 1 101 ? 9.650 -13.097 8.285 1.000 30.727 101 ILE B CA 1
ATOM 4154 C C . ILE B 1 101 ? 8.309 -13.710 8.016 1.000 27.831 101 ILE B C 1
ATOM 4155 O O . ILE B 1 101 ? 7.987 -14.757 8.620 1.000 32.466 101 ILE B O 1
ATOM 4171 N N . MET B 1 102 ? 7.526 -13.048 7.144 1.000 27.916 102 MET B N 1
ATOM 4172 C CA . MET B 1 102 ? 6.210 -13.581 6.807 1.000 26.023 102 MET B CA 1
ATOM 4173 C C . MET B 1 102 ? 6.394 -14.972 6.180 1.000 31.517 102 MET B C 1
ATOM 4174 O O . MET B 1 102 ? 5.637 -15.896 6.526 1.000 26.220 102 MET B O 1
ATOM 4188 N N . ILE B 1 103 ? 7.443 -15.144 5.324 1.000 26.873 103 ILE B N 1
ATOM 4189 C CA . ILE B 1 103 ? 7.686 -16.472 4.742 1.000 28.539 103 ILE B CA 1
ATOM 4190 C C . ILE B 1 103 ? 7.968 -17.508 5.829 1.000 26.833 103 ILE B C 1
ATOM 4191 O O . ILE B 1 103 ? 7.410 -18.603 5.829 1.000 28.192 103 ILE B O 1
ATOM 4207 N N . GLN B 1 104 ? 8.876 -17.180 6.754 1.000 29.180 104 GLN B N 1
ATOM 4208 C CA . GLN B 1 104 ? 9.273 -18.123 7.785 1.000 30.768 104 GLN B CA 1
ATOM 4209 C C . GLN B 1 104 ? 8.106 -18.459 8.715 1.000 29.392 104 GLN B C 1
ATOM 4210 O O . GLN B 1 104 ? 7.972 -19.595 9.150 1.000 31.746 104 GLN B O 1
ATOM 4224 N N . LEU B 1 105 ? 7.348 -17.461 9.123 1.000 28.705 105 LEU B N 1
ATOM 4225 C CA . LEU B 1 105 ? 6.203 -17.749 9.993 1.000 32.679 105 LEU B CA 1
ATOM 4226 C C . LEU B 1 105 ? 5.148 -18.585 9.286 1.000 33.441 105 LEU B C 1
ATOM 4227 O O . LEU B 1 105 ? 4.604 -19.493 9.873 1.000 35.158 105 LEU B O 1
ATOM 4243 N N . GLN B 1 106 ? 4.908 -18.348 7.999 1.000 31.287 106 GLN B N 1
ATOM 4244 C CA . GLN B 1 106 ? 4.002 -19.176 7.241 1.000 33.865 106 GLN B CA 1
ATOM 4245 C C . GLN B 1 106 ? 4.542 -20.607 7.131 1.000 34.447 106 GLN B C 1
ATOM 4246 O O . GLN B 1 106 ? 3.743 -21.541 7.172 1.000 33.726 106 GLN B O 1
ATOM 4260 N N . ALA B 1 107 ? 5.843 -20.794 6.915 1.000 34.529 107 ALA B N 1
ATOM 4261 C CA . ALA B 1 107 ? 6.435 -22.128 6.902 1.000 33.005 107 ALA B CA 1
ATOM 4262 C C . ALA B 1 107 ? 6.164 -22.871 8.205 1.000 34.710 107 ALA B C 1
ATOM 4263 O O . ALA B 1 107 ? 5.799 -24.059 8.200 1.000 35.704 107 ALA B O 1
ATOM 4270 N N . GLU B 1 108 ? 6.389 -22.187 9.334 1.000 37.667 108 GLU B N 1
ATOM 4271 C CA . GLU B 1 108 ? 6.180 -22.763 10.657 1.000 39.887 108 GLU B CA 1
ATOM 4272 C C . GLU B 1 108 ? 4.721 -23.198 10.796 1.000 45.190 108 GLU B C 1
ATOM 4273 O O . GLU B 1 108 ? 4.447 -24.306 11.261 1.000 39.536 108 GLU B O 1
ATOM 4285 N N . ASP B 1 109 ? 3.798 -22.351 10.320 1.000 42.337 109 ASP B N 1
ATOM 4286 C CA . ASP B 1 109 ? 2.376 -22.668 10.431 1.000 43.080 109 ASP B CA 1
ATOM 4287 C C . ASP B 1 109 ? 1.981 -23.885 9.596 1.000 45.905 109 ASP B C 1
ATOM 4288 O O . ASP B 1 109 ? 1.029 -24.562 9.944 1.000 48.856 109 ASP B O 1
ATOM 4297 N N . LEU B 1 110 ? 2.677 -24.153 8.492 1.000 44.112 110 LEU B N 1
ATOM 4298 C CA . LEU B 1 110 ? 2.488 -25.331 7.653 1.000 44.525 110 LEU B CA 1
ATOM 4299 C C . LEU B 1 110 ? 3.139 -26.582 8.254 1.000 42.661 110 LEU B C 1
ATOM 4300 O O . LEU B 1 110 ? 3.062 -27.626 7.623 1.000 49.558 110 LEU B O 1
ATOM 4316 N N . GLY B 1 111 ? 3.851 -26.503 9.380 1.000 45.743 111 GLY B N 1
ATOM 4317 C CA . GLY B 1 111 ? 4.654 -27.623 9.847 1.000 40.924 111 GLY B CA 1
ATOM 4318 C C . GLY B 1 111 ? 5.974 -27.791 9.087 1.000 43.288 111 GLY B C 1
ATOM 4319 O O . GLY B 1 111 ? 6.596 -28.843 9.187 1.000 37.157 111 GLY B O 1
ATOM 4323 N N . LEU B 1 112 ? 6.467 -26.744 8.393 1.000 37.344 112 LEU B N 1
ATOM 4324 C CA . LEU B 1 112 ? 7.802 -26.810 7.797 1.000 41.780 112 LEU B CA 1
ATOM 4325 C C . LEU B 1 112 ? 8.784 -26.043 8.666 1.000 40.746 112 LEU B C 1
ATOM 4326 O O . LEU B 1 112 ? 8.390 -25.375 9.601 1.000 40.990 112 LEU B O 1
ATOM 4342 N N . GLY B 1 113 ? 10.047 -26.145 8.293 1.000 39.867 113 GLY B N 1
ATOM 4343 C CA . GLY B 1 113 ? 11.134 -25.462 8.933 1.000 38.586 113 GLY B CA 1
ATOM 4344 C C . GLY B 1 113 ? 11.705 -24.457 7.958 1.000 36.825 113 GLY B C 1
ATOM 4345 O O . GLY B 1 113 ? 11.470 -24.591 6.775 1.000 31.928 113 GLY B O 1
ATOM 4349 N N . SER B 1 114 ? 12.404 -23.465 8.492 1.000 31.997 114 SER B N 1
ATOM 4350 C CA . SER B 1 114 ? 13.078 -22.508 7.660 1.000 30.510 114 SER B CA 1
ATOM 4351 C C . SER B 1 114 ? 14.354 -21.997 8.328 1.000 32.109 114 SER B C 1
ATOM 4352 O O . SER B 1 114 ? 14.533 -22.124 9.521 1.000 32.789 114 SER B O 1
ATOM 4360 N N . CYS B 1 115 ? 15.183 -21.311 7.541 1.000 31.564 115 CYS B N 1
ATOM 4361 C CA . CYS B 1 115 ? 16.417 -20.725 7.991 1.000 30.052 115 CYS B CA 1
ATOM 4362 C C . CYS B 1 115 ? 16.627 -19.465 7.159 1.000 27.296 115 CYS B C 1
ATOM 4363 O O . CYS B 1 115 ? 16.594 -19.530 5.937 1.000 24.828 115 CYS B O 1
ATOM 4371 N N . TRP B 1 116 ? 16.782 -18.333 7.836 1.000 23.469 116 TRP B N 1
ATOM 4372 C CA . TRP B 1 116 ? 17.132 -17.081 7.194 1.000 23.706 116 TRP B CA 1
ATOM 4373 C C . TRP B 1 116 ? 18.652 -17.026 7.030 1.000 23.793 116 TRP B C 1
ATOM 4374 O O . TRP B 1 116 ? 19.431 -17.073 8.007 1.000 28.144 116 TRP B O 1
ATOM 4395 N N . VAL B 1 117 ? 19.121 -16.972 5.772 1.000 24.209 117 VAL B N 1
ATOM 4396 C CA . VAL B 1 117 ? 20.505 -16.725 5.454 1.000 23.949 117 VAL B CA 1
ATOM 4397 C C . VAL B 1 117 ? 20.616 -15.262 5.026 1.000 25.512 117 VAL B C 1
ATOM 4398 O O . VAL B 1 117 ? 20.085 -14.871 3.980 1.000 23.846 117 VAL B O 1
ATOM 4411 N N . GLN B 1 118 ? 21.372 -14.503 5.801 1.000 22.462 118 GLN B N 1
ATOM 4412 C CA . GLN B 1 118 ? 21.497 -13.083 5.535 1.000 25.904 118 GLN B CA 1
ATOM 4413 C C . GLN B 1 118 ? 22.438 -12.869 4.305 1.000 23.643 118 GLN B C 1
ATOM 4414 O O . GLN B 1 118 ? 23.518 -13.381 4.276 1.000 23.719 118 GLN B O 1
ATOM 4428 N N . VAL B 1 119 ? 22.082 -11.972 3.374 1.000 24.565 119 VAL B N 1
ATOM 4429 C CA . VAL B 1 119 ? 22.824 -11.667 2.169 1.000 22.726 119 VAL B CA 1
ATOM 4430 C C . VAL B 1 119 ? 23.310 -10.212 2.261 1.000 22.689 119 VAL B C 1
ATOM 4431 O O . VAL B 1 119 ? 24.508 -9.978 2.029 1.000 24.388 119 VAL B O 1
ATOM 4444 N N . ARG B 1 120 ? 22.417 -9.274 2.552 1.000 21.037 120 ARG B N 1
ATOM 4445 C CA . ARG B 1 120 ? 22.884 -7.886 2.620 1.000 21.292 120 ARG B CA 1
ATOM 4446 C C . ARG B 1 120 ? 23.972 -7.771 3.697 1.000 24.058 120 ARG B C 1
ATOM 4447 O O . ARG B 1 120 ? 23.814 -8.337 4.800 1.000 25.194 120 ARG B O 1
ATOM 4468 N N . GLU B 1 121 ? 25.074 -7.077 3.347 1.000 25.069 121 GLU B N 1
ATOM 4469 C CA . GLU B 1 121 ? 26.201 -6.786 4.226 1.000 29.545 121 GLU B CA 1
ATOM 4470 C C . GLU B 1 121 ? 26.975 -8.035 4.573 1.000 28.456 121 GLU B C 1
ATOM 4471 O O . GLU B 1 121 ? 27.756 -8.004 5.491 1.000 32.658 121 GLU B O 1
ATOM 4483 N N . ARG B 1 122 ? 26.765 -9.141 3.856 1.000 26.891 122 ARG B N 1
ATOM 4484 C CA . ARG B 1 122 ? 27.544 -10.351 4.036 1.000 24.078 122 ARG B CA 1
ATOM 4485 C C . ARG B 1 122 ? 28.417 -10.674 2.823 1.000 24.131 122 ARG B C 1
ATOM 4486 O O . ARG B 1 122 ? 28.289 -10.014 1.779 1.000 24.279 122 ARG B O 1
ATOM 4507 N N . PHE B 1 123 ? 29.369 -11.586 3.053 1.000 26.665 123 PHE B N 1
ATOM 4508 C CA . PHE B 1 123 ? 30.443 -11.904 2.113 1.000 26.420 123 PHE B CA 1
ATOM 4509 C C . PHE B 1 123 ? 30.558 -13.427 1.997 1.000 25.867 123 PHE B C 1
ATOM 4510 O O . PHE B 1 123 ? 30.331 -14.161 2.958 1.000 28.222 123 PHE B O 1
ATOM 4527 N N . THR B 1 124 ? 31.024 -13.886 0.855 1.000 26.109 124 THR B N 1
ATOM 4528 C CA . THR B 1 124 ? 31.251 -15.295 0.599 1.000 28.733 124 THR B CA 1
ATOM 4529 C C . THR B 1 124 ? 32.586 -15.699 1.232 1.000 29.675 124 THR B C 1
ATOM 4530 O O . THR B 1 124 ? 33.312 -14.851 1.740 1.000 29.119 124 THR B O 1
ATOM 4541 N N . ALA B 1 125 ? 32.932 -16.992 1.142 1.000 28.228 125 ALA B N 1
ATOM 4542 C CA . ALA B 1 125 ? 34.240 -17.507 1.583 1.000 31.586 125 ALA B CA 1
ATOM 4543 C C . ALA B 1 125 ? 35.433 -16.725 1.038 1.000 32.696 125 ALA B C 1
ATOM 4544 O O . ALA B 1 125 ? 36.460 -16.728 1.687 1.000 33.089 125 ALA B O 1
ATOM 4551 N N . THR B 1 126 ? 35.357 -16.187 -0.192 1.000 30.317 126 THR B N 1
ATOM 4552 C CA . THR B 1 126 ? 36.479 -15.523 -0.850 1.000 31.605 126 THR B CA 1
ATOM 4553 C C . THR B 1 126 ? 36.321 -13.993 -0.766 1.000 27.061 126 THR B C 1
ATOM 4554 O O . THR B 1 126 ? 37.109 -13.282 -1.381 1.000 29.117 126 THR B O 1
ATOM 4565 N N . GLY B 1 127 ? 35.398 -13.499 0.070 1.000 26.642 127 GLY B N 1
ATOM 4566 C CA . GLY B 1 127 ? 35.230 -12.087 0.358 1.000 27.669 127 GLY B CA 1
ATOM 4567 C C . GLY B 1 127 ? 34.425 -11.327 -0.701 1.000 26.800 127 GLY B C 1
ATOM 4568 O O . GLY B 1 127 ? 34.391 -10.099 -0.676 1.000 28.696 127 GLY B O 1
ATOM 4572 N N . MET B 1 128 ? 33.837 -12.040 -1.665 1.000 28.033 128 MET B N 1
ATOM 4573 C CA . MET B 1 128 ? 32.903 -11.453 -2.612 1.000 31.882 128 MET B CA 1
ATOM 4574 C C . MET B 1 128 ? 31.628 -11.043 -1.868 1.000 27.954 128 MET B C 1
ATOM 4575 O O . MET B 1 128 ? 31.120 -11.828 -1.059 1.000 27.686 128 MET B O 1
ATOM 4589 N N . PRO B 1 129 ? 31.082 -9.822 -2.067 1.000 24.532 129 PRO B N 1
ATOM 4590 C CA . PRO B 1 129 ? 29.773 -9.470 -1.503 1.000 28.054 129 PRO B CA 1
ATOM 4591 C C . PRO B 1 129 ? 28.747 -10.545 -1.849 1.000 25.007 129 PRO B C 1
ATOM 4592 O O . PRO B 1 129 ? 28.699 -10.975 -2.990 1.000 24.565 129 PRO B O 1
ATOM 4603 N N . SER B 1 130 ? 27.971 -11.008 -0.886 1.000 23.967 130 SER B N 1
ATOM 4604 C CA . SER B 1 130 ? 27.052 -12.116 -1.114 1.000 24.405 130 SER B CA 1
ATOM 4605 C C . SER B 1 130 ? 25.986 -11.738 -2.124 1.000 26.730 130 SER B C 1
ATOM 4606 O O . SER B 1 130 ? 25.570 -12.575 -2.884 1.000 21.850 130 SER B O 1
ATOM 4614 N N . ASP B 1 131 ? 25.569 -10.465 -2.120 1.000 21.585 131 ASP B N 1
ATOM 4615 C CA . ASP B 1 131 ? 24.601 -9.980 -3.100 1.000 25.216 131 ASP B CA 1
ATOM 4616 C C . ASP B 1 131 ? 25.148 -10.181 -4.516 1.000 22.784 131 ASP B C 1
ATOM 4617 O O . ASP B 1 131 ? 24.385 -10.626 -5.387 1.000 26.031 131 ASP B O 1
ATOM 4626 N N . GLU B 1 132 ? 26.395 -9.768 -4.764 1.000 25.544 132 GLU B N 1
ATOM 4627 C CA . GLU B 1 132 ? 27.033 -9.948 -6.061 1.000 26.000 132 GLU B CA 1
ATOM 4628 C C . GLU B 1 132 ? 27.123 -11.410 -6.486 1.000 25.964 132 GLU B C 1
ATOM 4629 O O . GLU B 1 132 ? 26.732 -11.779 -7.588 1.000 26.174 132 GLU B O 1
ATOM 4641 N N . PHE B 1 133 ? 27.480 -12.244 -5.564 1.000 25.246 133 PHE B N 1
ATOM 4642 C CA . PHE B 1 133 ? 27.511 -13.670 -5.826 1.000 22.677 133 PHE B CA 1
ATOM 4643 C C . PHE B 1 133 ? 26.129 -14.160 -6.252 1.000 24.846 133 PHE B C 1
ATOM 4644 O O . PHE B 1 133 ? 26.017 -14.807 -7.265 1.000 24.099 133 PHE B O 1
ATOM 4661 N N . VAL B 1 134 ? 25.063 -13.836 -5.496 1.000 25.720 134 VAL B N 1
ATOM 4662 C CA . VAL B 1 134 ? 23.724 -14.342 -5.789 1.000 24.566 134 VAL B CA 1
ATOM 4663 C C . VAL B 1 134 ? 23.222 -13.828 -7.137 1.000 24.941 134 VAL B C 1
ATOM 4664 O O . VAL B 1 134 ? 22.617 -14.589 -7.906 1.000 28.217 134 VAL B O 1
ATOM 4677 N N . HIS B 1 135 ? 23.485 -12.533 -7.427 1.000 25.130 135 HIS B N 1
ATOM 4678 C CA . HIS B 1 135 ? 23.186 -11.997 -8.732 1.000 25.436 135 HIS B CA 1
ATOM 4679 C C . HIS B 1 135 ? 23.726 -12.865 -9.852 1.000 25.522 135 HIS B C 1
ATOM 4680 O O . HIS B 1 135 ? 22.939 -13.156 -10.748 1.000 27.385 135 HIS B O 1
ATOM 4695 N N . GLY B 1 136 ? 24.981 -13.268 -9.764 1.000 27.709 136 GLY B N 1
ATOM 4696 C CA . GLY B 1 136 ? 25.628 -14.137 -10.743 1.000 30.332 136 GLY B CA 1
ATOM 4697 C C . GLY B 1 136 ? 25.001 -15.529 -10.824 1.000 36.362 136 GLY B C 1
ATOM 4698 O O . GLY B 1 136 ? 24.839 -16.037 -11.912 1.000 37.810 136 GLY B O 1
ATOM 4702 N N . ILE B 1 137 ? 24.605 -16.126 -9.698 1.000 29.498 137 ILE B N 1
ATOM 4703 C CA . ILE B 1 137 ? 24.066 -17.501 -9.683 1.000 34.045 137 ILE B CA 1
ATOM 4704 C C . ILE B 1 137 ? 22.674 -17.572 -10.313 1.000 31.715 137 ILE B C 1
ATOM 4705 O O . ILE B 1 137 ? 22.350 -18.563 -10.942 1.000 30.856 137 ILE B O 1
ATOM 4721 N N . LEU B 1 138 ? 21.819 -16.587 -10.049 1.000 28.677 138 LEU B N 1
ATOM 4722 C CA . LEU B 1 138 ? 20.405 -16.611 -10.403 1.000 29.711 138 LEU B CA 1
ATOM 4723 C C . LEU B 1 138 ? 20.069 -15.616 -11.507 1.000 32.597 138 LEU B C 1
ATOM 4724 O O . LEU B 1 138 ? 18.899 -15.506 -11.820 1.000 33.815 138 LEU B O 1
ATOM 4740 N N . ASP B 1 139 ? 21.069 -14.960 -12.128 1.000 29.949 139 ASP B N 1
ATOM 4741 C CA . ASP B 1 139 ? 20.887 -14.066 -13.269 1.000 35.618 139 ASP B CA 1
ATOM 4742 C C . ASP B 1 139 ? 19.909 -12.963 -12.913 1.000 29.079 139 ASP B C 1
ATOM 4743 O O . ASP B 1 139 ? 18.837 -12.876 -13.489 1.000 32.875 139 ASP B O 1
ATOM 4752 N N . ILE B 1 140 ? 20.198 -12.228 -11.861 1.000 26.713 140 ILE B N 1
ATOM 4753 C CA . ILE B 1 140 ? 19.271 -11.239 -11.344 1.000 26.588 140 ILE B CA 1
ATOM 4754 C C . ILE B 1 140 ? 19.719 -9.896 -11.858 1.000 26.893 140 ILE B C 1
ATOM 4755 O O . ILE B 1 140 ? 20.866 -9.611 -11.728 1.000 25.196 140 ILE B O 1
ATOM 4771 N N . PRO B 1 141 ? 18.818 -9.013 -12.312 1.000 26.839 141 PRO B N 1
ATOM 4772 C CA . PRO B 1 141 ? 19.202 -7.648 -12.689 1.000 28.117 141 PRO B CA 1
ATOM 4773 C C . PRO B 1 141 ? 19.874 -6.921 -11.508 1.000 28.615 141 PRO B C 1
ATOM 4774 O O . PRO B 1 141 ? 19.493 -7.041 -10.352 1.000 23.385 141 PRO B O 1
ATOM 4785 N N . LEU B 1 142 ? 20.826 -6.052 -11.852 1.000 27.223 142 LEU B N 1
ATOM 4786 C CA . LEU B 1 142 ? 21.533 -5.193 -10.924 1.000 30.702 142 LEU B CA 1
ATOM 4787 C C . LEU B 1 142 ? 20.574 -4.200 -10.303 1.000 29.618 142 LEU B C 1
ATOM 4788 O O . LEU B 1 142 ? 20.900 -3.703 -9.243 1.000 28.355 142 LEU B O 1
ATOM 4804 N N . GLN B 1 143 ? 19.393 -3.954 -10.896 1.000 28.111 143 GLN B N 1
ATOM 4805 C CA . GLN B 1 143 ? 18.461 -2.985 -10.337 1.000 29.933 143 GLN B CA 1
ATOM 4806 C C . GLN B 1 143 ? 17.879 -3.488 -9.017 1.000 30.419 143 GLN B C 1
ATOM 4807 O O . GLN B 1 143 ? 17.193 -2.721 -8.356 1.000 33.697 143 GLN B O 1
ATOM 4821 N N . LEU B 1 144 ? 17.973 -4.799 -8.744 1.000 26.380 144 LEU B N 1
ATOM 4822 C CA . LEU B 1 144 ? 17.414 -5.361 -7.541 1.000 25.231 144 LEU B CA 1
ATOM 4823 C C . LEU B 1 144 ? 18.553 -5.615 -6.549 1.000 25.935 144 LEU B C 1
ATOM 4824 O O . LEU B 1 144 ? 19.612 -6.071 -6.938 1.000 29.789 144 LEU B O 1
ATOM 4840 N N . GLN B 1 145 ? 18.294 -5.382 -5.247 1.000 24.900 145 GLN B N 1
ATOM 4841 C CA . GLN B 1 145 ? 19.253 -5.621 -4.175 1.000 26.063 145 GLN B CA 1
ATOM 4842 C C . GLN B 1 145 ? 18.754 -6.789 -3.337 1.000 25.381 145 GLN B C 1
ATOM 4843 O O . GLN B 1 145 ? 17.562 -6.872 -3.058 1.000 26.918 145 GLN B O 1
ATOM 4857 N N . ILE B 1 146 ? 19.652 -7.702 -2.994 1.000 24.243 146 ILE B N 1
ATOM 4858 C CA . ILE B 1 146 ? 19.265 -8.924 -2.282 1.000 22.694 146 ILE B CA 1
ATOM 4859 C C . ILE B 1 146 ? 19.381 -8.715 -0.772 1.000 23.635 146 ILE B C 1
ATOM 4860 O O . ILE B 1 146 ? 20.400 -8.258 -0.252 1.000 23.657 146 ILE B O 1
ATOM 4876 N N . LEU B 1 147 ? 18.332 -9.113 -0.045 1.000 24.436 147 LEU B N 1
ATOM 4877 C CA . LEU B 1 147 ? 18.352 -9.113 1.409 1.000 22.275 147 LEU B CA 1
ATOM 4878 C C . LEU B 1 147 ? 18.820 -10.473 1.964 1.000 20.568 147 LEU B C 1
ATOM 4879 O O . LEU B 1 147 ? 19.666 -10.517 2.860 1.000 21.775 147 LEU B O 1
ATOM 4895 N N . SER B 1 148 ? 18.149 -11.541 1.538 1.000 23.450 148 SER B N 1
ATOM 4896 C CA . SER B 1 148 ? 18.200 -12.785 2.268 1.000 20.016 148 SER B CA 1
ATOM 4897 C C . SER B 1 148 ? 17.868 -13.935 1.349 1.000 24.357 148 SER B C 1
ATOM 4898 O O . SER B 1 148 ? 17.216 -13.749 0.316 1.000 24.623 148 SER B O 1
ATOM 4906 N N . VAL B 1 149 ? 18.177 -15.134 1.867 1.000 23.535 149 VAL B N 1
ATOM 4907 C CA . VAL B 1 149 ? 17.723 -16.397 1.296 1.000 25.132 149 VAL B CA 1
ATOM 4908 C C . VAL B 1 149 ? 17.022 -17.177 2.401 1.000 22.729 149 VAL B C 1
ATOM 4909 O O . VAL B 1 149 ? 17.630 -17.329 3.432 1.000 24.556 149 VAL B O 1
ATOM 4922 N N . ILE B 1 150 ? 15.716 -17.503 2.221 1.000 23.906 150 ILE B N 1
ATOM 4923 C CA . ILE B 1 150 ? 14.977 -18.267 3.201 1.000 24.681 150 ILE B CA 1
ATOM 4924 C C . ILE B 1 150 ? 14.962 -19.687 2.657 1.000 23.900 150 ILE B C 1
ATOM 4925 O O . ILE B 1 150 ? 14.295 -19.980 1.663 1.000 26.261 150 ILE B O 1
ATOM 4941 N N . ALA B 1 151 ? 15.699 -20.566 3.320 1.000 27.655 151 ALA B N 1
ATOM 4942 C CA . ALA B 1 151 ? 15.709 -21.992 3.019 1.000 26.083 151 ALA B CA 1
ATOM 4943 C C . ALA B 1 151 ? 14.545 -22.655 3.760 1.000 29.517 151 ALA B C 1
ATOM 4944 O O . ALA B 1 151 ? 14.312 -22.357 4.940 1.000 29.232 151 ALA B O 1
ATOM 4951 N N . ILE B 1 152 ? 13.805 -23.543 3.071 1.000 31.558 152 ILE B N 1
ATOM 4952 C CA . ILE B 1 152 ? 12.577 -24.151 3.584 1.000 27.983 152 ILE B CA 1
ATOM 4953 C C . ILE B 1 152 ? 12.622 -25.640 3.297 1.000 30.899 152 ILE B C 1
ATOM 4954 O O . ILE B 1 152 ? 13.020 -26.045 2.215 1.000 30.183 152 ILE B O 1
ATOM 4970 N N . GLY B 1 153 ? 12.110 -26.409 4.262 1.000 31.524 153 GLY B N 1
ATOM 4971 C CA . GLY B 1 153 ? 11.870 -27.837 4.091 1.000 33.363 153 GLY B CA 1
ATOM 4972 C C . GLY B 1 153 ? 11.262 -28.412 5.356 1.000 33.328 153 GLY B C 1
ATOM 4973 O O . GLY B 1 153 ? 10.994 -27.674 6.319 1.000 32.524 153 GLY B O 1
ATOM 4977 N N . HIS B 1 154 ? 11.034 -29.724 5.330 1.000 35.423 154 HIS B N 1
ATOM 4978 C CA . HIS B 1 154 ? 10.661 -30.452 6.524 1.000 38.146 154 HIS B CA 1
ATOM 4979 C C . HIS B 1 154 ? 11.889 -30.490 7.412 1.000 40.082 154 HIS B C 1
ATOM 4980 O O . HIS B 1 154 ? 12.908 -30.903 6.947 1.000 37.676 154 HIS B O 1
ATOM 4995 N N . LYS B 1 155 ? 11.720 -30.199 8.698 1.000 50.527 155 LYS B N 1
ATOM 4996 C CA . LYS B 1 155 ? 12.789 -30.084 9.686 1.000 58.666 155 LYS B CA 1
ATOM 4997 C C . LYS B 1 155 ? 13.493 -31.428 9.896 1.000 57.967 155 LYS B C 1
ATOM 4998 O O . LYS B 1 155 ? 12.816 -32.419 10.075 1.000 53.703 155 LYS B O 1
ATOM 5017 N N . GLY B 1 156 ? 14.835 -31.477 9.834 1.000 56.814 156 GLY B N 1
ATOM 5018 C CA . GLY B 1 156 ? 15.588 -32.716 10.037 1.000 57.786 156 GLY B CA 1
ATOM 5019 C C . GLY B 1 156 ? 15.359 -33.307 11.417 1.000 49.367 156 GLY B C 1
ATOM 5020 O O . GLY B 1 156 ? 15.354 -32.426 12.322 1.000 59.398 156 GLY B O 1
ATOM 5024 N N . HIS B 1 166 ? 14.108 -17.623 27.859 1.000 45.634 166 HIS B N 1
ATOM 5025 C CA . HIS B 1 166 ? 15.124 -16.784 28.581 1.000 42.212 166 HIS B CA 1
ATOM 5026 C C . HIS B 1 166 ? 15.118 -15.338 28.063 1.000 41.055 166 HIS B C 1
ATOM 5027 O O . HIS B 1 166 ? 16.094 -14.831 27.539 1.000 39.839 166 HIS B O 1
ATOM 5042 N N . LEU B 1 167 ? 13.949 -14.724 28.152 1.000 31.606 167 LEU B N 1
ATOM 5043 C CA . LEU B 1 167 ? 13.723 -13.436 27.513 1.000 32.982 167 LEU B CA 1
ATOM 5044 C C . LEU B 1 167 ? 14.578 -12.355 28.157 1.000 29.792 167 LEU B C 1
ATOM 5045 O O . LEU B 1 167 ? 14.695 -12.268 29.363 1.000 31.803 167 LEU B O 1
ATOM 5061 N N . GLN B 1 168 ? 15.116 -11.445 27.353 1.000 33.924 168 GLN B N 1
ATOM 5062 C CA . GLN B 1 168 ? 16.013 -10.419 27.873 1.000 31.615 168 GLN B CA 1
ATOM 5063 C C . GLN B 1 168 ? 15.187 -9.199 28.261 1.000 30.305 168 GLN B C 1
ATOM 5064 O O . GLN B 1 168 ? 15.220 -8.220 27.573 1.000 26.900 168 GLN B O 1
ATOM 5078 N N . TRP B 1 169 ? 14.581 -9.265 29.448 1.000 31.356 169 TRP B N 1
ATOM 5079 C CA . TRP B 1 169 ? 13.763 -8.180 29.977 1.000 32.093 169 TRP B CA 1
ATOM 5080 C C . TRP B 1 169 ? 14.487 -6.861 30.179 1.000 29.862 169 TRP B C 1
ATOM 5081 O O . TRP B 1 169 ? 13.805 -5.835 30.244 1.000 31.721 169 TRP B O 1
ATOM 5102 N N . GLU B 1 170 ? 15.805 -6.904 30.331 1.000 27.843 170 GLU B N 1
ATOM 5103 C CA . GLU B 1 170 ? 16.631 -5.728 30.519 1.000 35.544 170 GLU B CA 1
ATOM 5104 C C . GLU B 1 170 ? 16.579 -4.824 29.300 1.000 32.383 170 GLU B C 1
ATOM 5105 O O . GLU B 1 170 ? 16.858 -3.644 29.475 1.000 32.355 170 GLU B O 1
ATOM 5117 N N . LYS B 1 171 ? 16.103 -5.361 28.154 1.000 29.056 171 LYS B N 1
ATOM 5118 C CA . LYS B 1 171 ? 15.946 -4.546 26.963 1.000 32.407 171 LYS B CA 1
ATOM 5119 C C . LYS B 1 171 ? 14.629 -3.754 26.891 1.000 26.504 171 LYS B C 1
ATOM 5120 O O . LYS B 1 171 ? 14.475 -3.056 25.920 1.000 28.427 171 LYS B O 1
ATOM 5139 N N . ILE B 1 172 ? 13.727 -3.914 27.853 1.000 27.334 172 ILE B N 1
ATOM 5140 C CA . ILE B 1 172 ? 12.432 -3.260 27.959 1.000 28.947 172 ILE B CA 1
ATOM 5141 C C . ILE B 1 172 ? 12.530 -2.076 28.895 1.000 28.024 172 ILE B C 1
ATOM 5142 O O . ILE B 1 172 ? 12.933 -2.235 30.049 1.000 27.395 172 ILE B O 1
ATOM 5158 N N . HIS B 1 173 ? 12.192 -0.879 28.359 1.000 27.572 173 HIS B N 1
ATOM 5159 C CA . HIS B 1 173 ? 12.153 0.348 29.156 1.000 26.838 173 HIS B CA 1
ATOM 5160 C C . HIS B 1 173 ? 10.728 0.871 29.168 1.000 29.104 173 HIS B C 1
ATOM 5161 O O . HIS B 1 173 ? 10.122 0.846 28.122 1.000 30.672 173 HIS B O 1
ATOM 5176 N N . ILE B 1 174 ? 10.238 1.409 30.304 1.000 27.249 174 ILE B N 1
ATOM 5177 C CA . ILE B 1 174 ? 8.892 1.864 30.432 1.000 28.957 174 ILE B CA 1
ATOM 5178 C C . ILE B 1 174 ? 8.898 3.396 30.377 1.000 29.479 174 ILE B C 1
ATOM 5179 O O . ILE B 1 174 ? 9.449 4.043 31.253 1.000 28.729 174 ILE B O 1
ATOM 5195 N N . ASN B 1 175 ? 8.253 3.953 29.353 1.000 27.773 175 ASN B N 1
ATOM 5196 C CA . ASN B 1 175 ? 7.951 5.375 29.195 1.000 29.556 175 ASN B CA 1
ATOM 5197 C C . ASN B 1 175 ? 9.180 6.237 28.904 1.000 32.547 175 ASN B C 1
ATOM 5198 O O . ASN B 1 175 ? 9.003 7.315 28.348 1.000 36.254 175 ASN B O 1
ATOM 5209 N N . LYS B 1 176 ? 10.381 5.848 29.350 1.000 31.376 176 LYS B N 1
ATOM 5210 C CA . LYS B 1 176 ? 11.583 6.443 28.819 1.000 35.414 176 LYS B CA 1
ATOM 5211 C C . LYS B 1 176 ? 12.739 5.488 29.015 1.000 31.427 176 LYS B C 1
ATOM 5212 O O . LYS B 1 176 ? 12.676 4.595 29.863 1.000 29.462 176 LYS B O 1
ATOM 5231 N N . PHE B 1 177 ? 13.811 5.789 28.318 1.000 31.098 177 PHE B N 1
ATOM 5232 C CA . PHE B 1 177 ? 14.982 4.961 28.403 1.000 34.343 177 PHE B CA 1
ATOM 5233 C C . PHE B 1 177 ? 15.531 4.994 29.820 1.000 32.629 177 PHE B C 1
ATOM 5234 O O . PHE B 1 177 ? 15.679 6.067 30.402 1.000 34.656 177 PHE B O 1
ATOM 5251 N N . GLY B 1 178 ? 15.657 3.800 30.397 1.000 34.187 178 GLY B N 1
ATOM 5252 C CA . GLY B 1 178 ? 16.117 3.601 31.762 1.000 35.700 178 GLY B CA 1
ATOM 5253 C C . GLY B 1 178 ? 15.041 3.756 32.814 1.000 36.868 178 GLY B C 1
ATOM 5254 O O . GLY B 1 178 ? 15.376 3.706 33.994 1.000 38.018 178 GLY B O 1
ATOM 5258 N N . GLY B 1 179 ? 13.793 4.057 32.427 1.000 34.928 179 GLY B N 1
ATOM 5259 C CA . GLY B 1 179 ? 12.706 4.173 33.380 1.000 36.987 179 GLY B CA 1
ATOM 5260 C C . GLY B 1 179 ? 12.669 5.554 34.029 1.000 42.685 179 GLY B C 1
ATOM 5261 O O . GLY B 1 179 ? 13.678 6.261 34.045 1.000 39.519 179 GLY B O 1
ATOM 5265 N N . LYS B 1 180 ? 11.466 5.944 34.468 1.000 48.581 180 LYS B N 1
ATOM 5266 C CA . LYS B 1 180 ? 11.195 6.906 35.533 1.000 60.903 180 LYS B CA 1
ATOM 5267 C C . LYS B 1 180 ? 9.806 7.528 35.304 1.000 58.003 180 LYS B C 1
ATOM 5268 O O . LYS B 1 180 ? 9.161 7.828 36.319 1.000 75.236 180 LYS B O 1
#

Secondary structure (DSSP, 8-state):
-HHHHHHH------B-SPPPPHHHHHHHHHHHHT---GGGT--EEEEEE--HHHHHHHTTTTTTTSGGGGG-SEEEEEEE-TTT-TTHHHHHHHHHHHHHHHHHHTT-EEEEEE-TT-B-TTS-BHHHHHHHHHT--TTSEEEEEEEEE-BSS--PPP-GGG--GGGEEESSTT--/--S-SB-SPPPPHHHHHHHHHHHHT---GGG---EEEEEE--HHHHHHHGGGSSS--HHHHT-SEEEEEEE-TTT-TTHHHHHHHHHHHHHHHHHHTT-EEEEEE-TT-B-TTS-BHHHHHHHHHT--TTSEEEEEEEEESB----GGGEEESSTT--